Protein AF-A0A1J3CK20-F1 (afdb_monomer_lite)

Radius of gyration: 22.11 Å; chains: 1; bounding box: 67×50×56 Å

Structure (mmCIF, N/CA/C/O backbone):
data_AF-A0A1J3CK20-F1
#
_entry.id   AF-A0A1J3CK20-F1
#
loop_
_atom_site.group_PDB
_atom_site.id
_atom_site.type_symbol
_atom_site.label_atom_id
_atom_site.label_alt_id
_atom_site.label_comp_id
_atom_site.label_asym_id
_atom_site.label_entity_id
_atom_site.label_seq_id
_atom_site.pdbx_PDB_ins_code
_atom_site.Cartn_x
_atom_site.Cartn_y
_atom_site.Cartn_z
_atom_site.occupancy
_atom_site.B_iso_or_equiv
_atom_site.auth_seq_id
_atom_site.auth_comp_id
_atom_site.auth_asym_id
_atom_site.auth_atom_id
_atom_site.pdbx_PDB_model_num
ATOM 1 N N . ASP A 1 1 ? -23.219 -23.572 -8.214 1.00 42.59 1 ASP A N 1
ATOM 2 C CA . ASP A 1 1 ? -22.143 -24.562 -8.027 1.00 42.59 1 ASP A CA 1
ATOM 3 C C . ASP A 1 1 ? -20.873 -24.127 -8.734 1.00 42.59 1 ASP A C 1
ATOM 5 O O . ASP A 1 1 ? -20.834 -24.058 -9.957 1.00 42.59 1 ASP A O 1
ATOM 9 N N . GLU A 1 2 ? -19.860 -23.739 -7.960 1.00 46.50 2 GLU A N 1
ATOM 10 C CA . GLU A 1 2 ? -18.514 -23.449 -8.466 1.00 46.50 2 GLU A CA 1
ATOM 11 C C . GLU A 1 2 ? -17.783 -24.781 -8.699 1.00 46.50 2 GLU A C 1
ATOM 13 O O . GLU A 1 2 ? -17.772 -25.650 -7.827 1.00 46.50 2 GLU A O 1
ATOM 18 N N . THR A 1 3 ? -17.186 -24.981 -9.877 1.00 73.44 3 THR A N 1
ATOM 19 C CA . THR A 1 3 ? -16.466 -26.235 -10.161 1.00 73.44 3 THR A CA 1
ATOM 20 C C . THR A 1 3 ? -15.102 -26.255 -9.469 1.00 73.44 3 THR A C 1
ATOM 22 O O . THR A 1 3 ? -14.402 -25.243 -9.417 1.00 73.44 3 THR A O 1
ATOM 25 N N . ALA A 1 4 ? -14.652 -27.428 -9.011 1.00 57.53 4 ALA A N 1
ATOM 26 C CA . ALA A 1 4 ? -13.340 -27.599 -8.372 1.00 57.53 4 ALA A CA 1
ATOM 27 C C . ALA A 1 4 ? -12.174 -27.047 -9.221 1.00 57.53 4 ALA A C 1
ATOM 29 O O . ALA A 1 4 ? -11.185 -26.553 -8.685 1.00 57.53 4 ALA A O 1
ATOM 30 N N . LYS A 1 5 ? -12.312 -27.060 -10.554 1.00 51.97 5 LYS A N 1
ATOM 31 C CA . LYS A 1 5 ? -11.354 -26.476 -11.503 1.00 51.97 5 LYS A CA 1
ATOM 32 C C . LYS A 1 5 ? -11.326 -24.942 -11.451 1.00 51.97 5 LYS A C 1
ATOM 34 O O . LYS A 1 5 ? -10.244 -24.361 -11.505 1.00 51.97 5 LYS A O 1
ATOM 39 N N . GLN A 1 6 ? -12.483 -24.289 -11.315 1.00 56.25 6 GLN A N 1
ATOM 40 C CA . GLN A 1 6 ? -12.579 -22.836 -11.122 1.00 56.25 6 GLN A CA 1
ATOM 41 C C . GLN A 1 6 ? -11.986 -22.433 -9.764 1.00 56.25 6 GLN A C 1
ATOM 43 O O . GLN A 1 6 ? -11.105 -21.571 -9.728 1.00 56.25 6 GLN A O 1
ATOM 48 N N . MET A 1 7 ? -12.328 -23.163 -8.698 1.00 48.66 7 MET A N 1
ATOM 49 C CA . MET A 1 7 ? -11.770 -22.966 -7.356 1.00 48.66 7 MET A CA 1
ATOM 50 C C . MET A 1 7 ? -10.237 -23.127 -7.340 1.00 48.66 7 MET A C 1
ATOM 52 O O . MET A 1 7 ? -9.520 -22.248 -6.860 1.00 48.66 7 MET A O 1
ATOM 56 N N . LEU A 1 8 ? -9.703 -24.202 -7.934 1.00 45.38 8 LEU A N 1
ATOM 57 C CA . LEU A 1 8 ? -8.257 -24.439 -8.048 1.00 45.38 8 LEU A CA 1
ATOM 58 C C . LEU A 1 8 ? -7.553 -23.372 -8.888 1.00 45.38 8 LEU A C 1
ATOM 60 O O . LEU A 1 8 ? -6.469 -22.924 -8.520 1.00 45.38 8 LEU A O 1
ATOM 64 N N . SER A 1 9 ? -8.165 -22.921 -9.987 1.00 51.31 9 SER A N 1
ATOM 65 C CA . SER A 1 9 ? -7.585 -21.868 -10.828 1.00 51.31 9 SER A CA 1
ATOM 66 C C . SER A 1 9 ? -7.464 -20.528 -10.095 1.00 51.31 9 SER A C 1
ATOM 68 O O . SER A 1 9 ? -6.497 -19.798 -10.317 1.00 51.31 9 SER A O 1
ATOM 70 N N . ARG A 1 10 ? -8.386 -20.236 -9.168 1.00 55.91 10 ARG A N 1
ATOM 71 C CA . ARG A 1 10 ? -8.334 -19.064 -8.286 1.00 55.91 10 ARG A CA 1
ATOM 72 C C . ARG A 1 10 ? -7.258 -19.226 -7.211 1.00 55.91 10 ARG A C 1
ATOM 74 O O . ARG A 1 10 ? -6.392 -18.369 -7.071 1.00 55.91 10 ARG A O 1
ATOM 81 N N . VAL A 1 11 ? -7.249 -20.369 -6.522 1.00 42.78 11 VAL A N 1
ATOM 82 C CA . VAL A 1 11 ? -6.305 -20.681 -5.430 1.00 42.78 11 VAL A CA 1
ATOM 83 C C . VAL A 1 11 ? -4.849 -20.738 -5.910 1.00 42.78 11 VAL A C 1
ATOM 85 O O . VAL A 1 11 ? -3.944 -20.315 -5.192 1.00 42.78 11 VAL A O 1
ATOM 88 N N . LEU A 1 12 ? -4.599 -21.240 -7.122 1.00 48.88 12 LEU A N 1
ATOM 89 C CA . LEU A 1 12 ? -3.249 -21.356 -7.682 1.00 48.88 12 LEU A CA 1
ATOM 90 C C . LEU A 1 12 ? -2.713 -20.037 -8.263 1.00 48.88 12 LEU A C 1
ATOM 92 O O . LEU A 1 12 ? -1.498 -19.847 -8.277 1.00 48.88 12 LEU A O 1
ATOM 96 N N . ARG A 1 13 ? -3.582 -19.109 -8.698 1.00 51.78 13 ARG A N 1
ATOM 97 C CA . ARG A 1 13 ? -3.171 -17.765 -9.160 1.00 51.78 13 ARG A CA 1
ATOM 98 C C . ARG A 1 13 ? -2.742 -16.836 -8.018 1.00 51.78 13 ARG A C 1
ATOM 100 O O . ARG A 1 13 ? -1.978 -15.905 -8.260 1.00 51.78 13 ARG A O 1
ATOM 107 N N . ASP A 1 14 ? -3.199 -17.095 -6.794 1.00 50.94 14 ASP A N 1
ATOM 108 C CA . ASP A 1 14 ? -3.093 -16.182 -5.644 1.00 50.94 14 ASP A CA 1
ATOM 109 C C . ASP A 1 14 ? -2.031 -16.558 -4.601 1.00 50.94 14 ASP A C 1
ATOM 111 O O . ASP A 1 14 ? -2.127 -16.197 -3.425 1.00 50.94 14 ASP A O 1
ATOM 115 N N . ARG A 1 15 ? -0.960 -17.246 -5.013 1.00 50.97 15 ARG A N 1
ATOM 116 C CA . ARG A 1 15 ? 0.250 -17.304 -4.180 1.00 50.97 15 ARG A CA 1
ATOM 117 C C . ARG A 1 15 ? 0.958 -15.957 -4.255 1.00 50.97 15 ARG A C 1
ATOM 119 O O . ARG A 1 15 ? 1.786 -15.714 -5.131 1.00 50.97 15 ARG A O 1
ATOM 126 N N . ALA A 1 16 ? 0.592 -15.066 -3.345 1.00 50.62 16 ALA A N 1
ATOM 127 C CA . ALA A 1 16 ? 1.279 -13.808 -3.149 1.00 50.62 16 ALA A CA 1
ATOM 128 C C . ALA A 1 16 ? 2.612 -14.102 -2.446 1.00 50.62 16 ALA A C 1
ATOM 130 O O . ALA A 1 16 ? 2.710 -14.103 -1.222 1.00 50.62 16 ALA A O 1
ATOM 131 N N . PHE A 1 17 ? 3.655 -14.393 -3.227 1.00 51.06 17 PHE A N 1
ATOM 132 C CA . PHE A 1 17 ? 5.033 -14.446 -2.736 1.00 51.06 17 PHE A CA 1
ATOM 133 C C . PHE A 1 17 ? 5.508 -13.017 -2.427 1.00 51.06 17 PHE A C 1
ATOM 135 O O . PHE A 1 17 ? 6.347 -12.453 -3.118 1.00 51.06 17 PHE A O 1
ATOM 142 N N . LEU A 1 18 ? 4.913 -12.391 -1.415 1.00 53.59 18 LEU A N 1
ATOM 143 C CA . LEU A 1 18 ? 5.232 -11.028 -0.970 1.00 53.59 18 LEU A CA 1
ATOM 144 C C . LEU A 1 18 ? 6.362 -10.988 0.046 1.00 53.59 18 LEU A C 1
ATOM 146 O O . LEU A 1 18 ? 6.659 -9.951 0.634 1.00 53.59 18 LEU A O 1
ATOM 150 N N . LEU A 1 19 ? 6.964 -12.138 0.299 1.00 53.66 19 LEU A N 1
ATOM 151 C CA . LEU A 1 19 ? 7.747 -12.314 1.487 1.00 53.66 19 LEU A CA 1
ATOM 152 C C . LEU A 1 19 ? 9.219 -12.341 1.142 1.00 53.66 19 LEU A C 1
ATOM 154 O O . LEU A 1 19 ? 9.745 -13.273 0.538 1.00 53.66 19 LEU A O 1
ATOM 158 N N . LEU A 1 20 ? 9.868 -11.276 1.582 1.00 56.22 20 LEU A N 1
ATOM 159 C CA . LEU A 1 20 ? 11.308 -11.180 1.707 1.00 56.22 20 LEU A CA 1
ATOM 160 C C . LEU A 1 20 ? 11.803 -12.322 2.603 1.00 56.22 20 LEU A C 1
ATOM 162 O O . LEU A 1 20 ? 11.090 -12.736 3.521 1.00 56.22 20 LEU A O 1
ATOM 166 N N . PRO A 1 21 ? 13.020 -12.838 2.403 1.00 50.34 21 PRO A N 1
ATOM 167 C CA . PRO A 1 21 ? 13.645 -13.701 3.393 1.00 50.34 21 PRO A CA 1
ATOM 168 C C . PRO A 1 21 ? 13.661 -13.073 4.797 1.00 50.34 21 PRO A C 1
ATOM 170 O O . PRO A 1 21 ? 13.966 -11.887 4.903 1.00 50.34 21 PRO A O 1
ATOM 173 N N . PRO A 1 22 ? 13.317 -13.834 5.862 1.00 51.00 22 PRO A N 1
ATOM 174 C CA . PRO A 1 22 ? 13.032 -15.281 5.906 1.00 51.00 22 PRO A CA 1
ATOM 175 C C . PRO A 1 22 ? 11.565 -15.664 5.638 1.00 51.00 22 PRO A C 1
ATOM 177 O O . PRO A 1 22 ? 11.246 -16.849 5.536 1.00 51.00 22 PRO A O 1
ATOM 180 N N . LEU A 1 23 ? 10.668 -14.687 5.506 1.00 53.88 23 LEU A N 1
ATOM 181 C CA . LEU A 1 23 ? 9.235 -14.924 5.380 1.00 53.88 23 LEU A CA 1
ATOM 182 C C . LEU A 1 23 ? 8.864 -15.665 4.082 1.00 53.88 23 LEU A C 1
ATOM 184 O O . LEU A 1 23 ? 7.783 -16.234 4.032 1.00 53.88 23 LEU A O 1
ATOM 188 N N . HIS A 1 24 ? 9.741 -15.735 3.064 1.00 60.94 24 HIS A N 1
ATOM 189 C CA . HIS A 1 24 ? 9.529 -16.490 1.807 1.00 60.94 24 HIS A CA 1
ATOM 190 C C . HIS A 1 24 ? 9.123 -17.962 2.008 1.00 60.94 24 HIS A C 1
ATOM 192 O O . HIS A 1 24 ? 8.673 -18.613 1.066 1.00 60.94 24 HIS A O 1
ATOM 198 N N . ARG A 1 25 ? 9.304 -18.496 3.222 1.00 55.75 25 ARG A N 1
ATOM 199 C CA . ARG A 1 25 ? 8.933 -19.860 3.614 1.00 55.75 25 ARG A CA 1
ATOM 200 C C . ARG A 1 25 ? 7.486 -20.001 4.086 1.00 55.75 25 ARG A C 1
ATOM 202 O O . ARG A 1 25 ? 7.016 -21.126 4.222 1.00 55.75 25 ARG A O 1
ATOM 209 N N . VAL A 1 26 ? 6.778 -18.899 4.329 1.00 57.22 26 VAL A N 1
ATOM 210 C CA . VAL A 1 26 ? 5.375 -18.922 4.754 1.00 57.22 26 VAL A CA 1
ATOM 211 C C . VAL A 1 26 ? 4.487 -18.817 3.510 1.00 57.22 26 VAL A C 1
ATOM 213 O O . VAL A 1 26 ? 4.548 -17.813 2.800 1.00 57.22 26 VAL A O 1
ATOM 216 N N . PRO A 1 27 ? 3.657 -19.828 3.199 1.00 54.44 27 PRO A N 1
ATOM 217 C CA . PRO A 1 27 ? 2.764 -19.775 2.051 1.00 54.44 27 PRO A CA 1
ATOM 218 C C . PRO A 1 27 ? 1.576 -18.853 2.356 1.00 54.44 27 PRO A C 1
ATOM 220 O O . PRO A 1 27 ? 0.493 -19.329 2.693 1.00 54.44 27 PRO A O 1
ATOM 223 N N . LEU A 1 28 ? 1.772 -17.538 2.236 1.00 60.56 28 LEU A N 1
ATOM 224 C CA . LEU A 1 28 ? 0.677 -16.582 2.358 1.00 60.56 28 LEU A CA 1
ATOM 225 C C . LEU A 1 28 ? -0.247 -16.677 1.147 1.00 60.56 28 LEU A C 1
ATOM 227 O O . LEU A 1 28 ? 0.174 -16.672 -0.014 1.00 60.56 28 LEU A O 1
ATOM 231 N N . ARG A 1 29 ? -1.534 -16.773 1.450 1.00 61.12 29 ARG A N 1
ATOM 232 C CA . ARG A 1 29 ? -2.638 -16.799 0.506 1.00 61.12 29 ARG A CA 1
ATOM 233 C C . ARG A 1 29 ? -3.502 -15.567 0.719 1.00 61.12 29 ARG A C 1
ATOM 235 O O . ARG A 1 29 ? -3.552 -14.993 1.806 1.00 61.12 29 ARG A O 1
ATOM 242 N N . ALA A 1 30 ? -4.227 -15.224 -0.333 1.00 64.75 30 ALA A N 1
ATOM 243 C CA . ALA A 1 30 ? -5.483 -14.497 -0.261 1.00 64.75 30 ALA A CA 1
ATOM 244 C C . ALA A 1 30 ? -6.255 -14.755 1.051 1.00 64.75 30 ALA A C 1
ATOM 246 O O . ALA A 1 30 ? -6.568 -15.908 1.356 1.00 64.75 30 ALA A O 1
ATOM 247 N N . GLY A 1 31 ? -6.549 -13.699 1.815 1.00 67.19 31 GLY A N 1
ATOM 248 C CA . GLY A 1 31 ? -7.313 -13.783 3.064 1.00 67.19 31 GLY A CA 1
ATOM 249 C C . GLY A 1 31 ? -6.478 -14.087 4.313 1.00 67.19 31 GLY A C 1
ATOM 250 O O . GLY A 1 31 ? -7.033 -14.190 5.406 1.00 67.19 31 GLY A O 1
ATOM 251 N N . ASN A 1 32 ? -5.154 -14.230 4.197 1.00 72.94 32 ASN A N 1
ATOM 252 C CA . ASN A 1 32 ? -4.282 -14.303 5.367 1.00 72.94 32 ASN A CA 1
ATOM 253 C C . ASN A 1 32 ? -4.009 -12.913 5.952 1.00 72.94 32 ASN A C 1
ATOM 255 O O . ASN A 1 32 ? -3.755 -11.944 5.235 1.00 72.94 32 ASN A O 1
ATOM 259 N N . VAL A 1 33 ? -4.002 -12.852 7.282 1.00 76.88 33 VAL A N 1
ATOM 260 C CA . VAL A 1 33 ? -3.551 -11.692 8.049 1.00 76.88 33 VAL A CA 1
ATOM 261 C C . VAL A 1 33 ? -2.171 -11.997 8.608 1.00 76.88 33 VAL A C 1
ATOM 263 O O . VAL A 1 33 ? -1.959 -13.048 9.207 1.00 76.88 33 VAL A O 1
ATOM 266 N N . VAL A 1 34 ? -1.241 -11.077 8.397 1.00 77.25 34 VAL A N 1
ATOM 267 C CA . VAL A 1 34 ? 0.124 -11.124 8.906 1.00 77.25 34 VAL A CA 1
ATOM 268 C C . VAL A 1 34 ? 0.351 -9.909 9.778 1.00 77.25 34 VAL A C 1
ATOM 270 O O . VAL A 1 34 ? 0.369 -8.773 9.310 1.00 77.25 34 VAL A O 1
ATOM 273 N N . GLU A 1 35 ? 0.569 -10.158 11.057 1.00 81.12 35 GLU A N 1
ATOM 274 C CA . GLU A 1 35 ? 0.976 -9.123 11.989 1.00 81.12 35 GLU A CA 1
ATOM 275 C C . GLU A 1 35 ? 2.502 -9.119 12.117 1.00 81.12 35 GLU A C 1
ATOM 277 O O . GLU A 1 35 ? 3.125 -10.147 12.379 1.00 81.12 35 GLU A O 1
ATOM 282 N N . ILE A 1 36 ? 3.105 -7.954 11.895 1.00 77.06 36 ILE A N 1
ATOM 283 C CA . ILE A 1 36 ? 4.521 -7.684 12.116 1.00 77.06 36 ILE A CA 1
ATOM 284 C C . ILE A 1 36 ? 4.617 -6.879 13.413 1.00 77.06 36 ILE A C 1
ATOM 286 O O . ILE A 1 36 ? 4.304 -5.685 13.456 1.00 77.06 36 ILE A O 1
ATOM 290 N N . THR A 1 37 ? 5.061 -7.538 14.478 1.00 77.12 37 THR A N 1
ATOM 291 C CA . THR A 1 37 ? 5.234 -6.941 15.806 1.00 77.12 37 THR A CA 1
ATOM 292 C C . THR A 1 37 ? 6.713 -6.790 16.152 1.00 77.12 37 THR A C 1
ATOM 294 O O . THR A 1 37 ? 7.566 -7.552 15.697 1.00 77.12 37 THR A O 1
ATOM 297 N N . GLY A 1 38 ? 7.037 -5.765 16.940 1.00 73.94 38 GLY A N 1
ATOM 298 C CA . GLY A 1 38 ? 8.392 -5.537 17.440 1.00 73.94 38 GLY A CA 1
ATOM 299 C C . GLY A 1 38 ? 8.569 -4.142 18.032 1.00 73.94 38 GLY A C 1
ATOM 300 O O . GLY A 1 38 ? 7.883 -3.201 17.627 1.00 73.94 38 GLY A O 1
ATOM 301 N N . ALA A 1 39 ? 9.530 -3.977 18.943 1.00 73.00 39 ALA A N 1
ATOM 302 C CA . ALA A 1 39 ? 9.847 -2.683 19.554 1.00 73.00 39 ALA A CA 1
ATOM 303 C C . ALA A 1 39 ? 10.248 -1.642 18.494 1.00 73.00 39 ALA A C 1
ATOM 305 O O . ALA A 1 39 ? 10.840 -1.990 17.471 1.00 73.00 39 ALA A O 1
ATOM 306 N N . SER A 1 40 ? 9.947 -0.360 18.680 1.00 69.06 40 SER A N 1
ATOM 307 C CA . SER A 1 40 ? 10.584 0.677 17.850 1.00 69.06 40 SER A CA 1
ATOM 308 C C . SER A 1 40 ? 12.084 0.737 18.187 1.00 69.06 40 SER A C 1
ATOM 310 O O . SER A 1 40 ? 12.380 0.793 19.381 1.00 69.06 40 SER A O 1
ATOM 312 N N . PRO A 1 41 ? 13.043 0.704 17.226 1.00 67.81 41 PRO A N 1
ATOM 313 C CA . PRO A 1 41 ? 12.951 0.797 15.758 1.00 67.81 41 PRO A CA 1
ATOM 314 C C . PRO A 1 41 ? 13.253 -0.530 15.001 1.00 67.81 41 PRO A C 1
ATOM 316 O O . PRO A 1 41 ? 14.223 -0.641 14.255 1.00 67.81 41 PRO A O 1
ATOM 319 N N . SER A 1 42 ? 12.398 -1.549 15.126 1.00 67.06 42 SER A N 1
ATOM 320 C CA . SER A 1 42 ? 12.555 -2.906 14.537 1.00 67.06 42 SER A CA 1
ATOM 321 C C . SER A 1 42 ? 12.397 -3.033 13.006 1.00 67.06 42 SER A C 1
ATOM 323 O O . SER A 1 42 ? 12.080 -4.107 12.502 1.00 67.06 42 SER A O 1
ATOM 325 N N . ALA A 1 43 ? 12.600 -1.959 12.236 1.00 78.62 43 ALA A N 1
ATOM 326 C CA . ALA A 1 43 ? 12.535 -1.964 10.766 1.00 78.62 43 ALA A CA 1
ATOM 327 C C . ALA A 1 43 ? 11.199 -2.452 10.147 1.00 78.62 43 ALA A C 1
ATOM 329 O O . ALA A 1 43 ? 11.150 -2.794 8.966 1.00 78.62 43 ALA A O 1
ATOM 330 N N . LYS A 1 44 ? 10.091 -2.434 10.897 1.00 80.38 44 LYS A N 1
ATOM 331 C CA . LYS A 1 44 ? 8.774 -2.901 10.423 1.00 80.38 44 LYS A CA 1
ATOM 332 C C . LYS A 1 44 ? 8.306 -2.177 9.154 1.00 80.38 44 LYS A C 1
ATOM 334 O O . LYS A 1 44 ? 8.014 -2.818 8.147 1.00 80.38 44 LYS A O 1
ATOM 339 N N . THR A 1 45 ? 8.371 -0.847 9.149 1.00 81.12 45 THR A N 1
ATOM 340 C CA . THR A 1 45 ? 8.048 -0.026 7.972 1.00 81.12 45 THR A CA 1
ATOM 341 C C . THR A 1 45 ? 8.970 -0.339 6.786 1.00 81.12 45 THR A C 1
ATOM 343 O O . THR A 1 45 ? 8.523 -0.341 5.645 1.00 81.12 45 THR A O 1
ATOM 346 N N . GLN A 1 46 ? 10.238 -0.706 7.019 1.00 84.56 46 GLN A N 1
ATOM 347 C CA . GLN A 1 46 ? 11.149 -1.133 5.947 1.00 84.56 46 GLN A CA 1
ATOM 348 C C . GLN A 1 46 ? 10.701 -2.455 5.307 1.00 84.56 46 GLN A C 1
ATOM 350 O O . GLN A 1 46 ? 10.793 -2.608 4.088 1.00 84.56 46 GLN A O 1
ATOM 355 N N . ILE A 1 47 ? 10.204 -3.400 6.111 1.00 82.94 47 ILE A N 1
ATOM 356 C CA . ILE A 1 47 ? 9.630 -4.657 5.615 1.00 82.94 47 ILE A CA 1
ATOM 357 C C . ILE A 1 47 ? 8.382 -4.362 4.775 1.00 82.94 47 ILE A C 1
ATOM 359 O O . ILE A 1 47 ? 8.266 -4.894 3.670 1.00 82.94 47 ILE A O 1
ATOM 363 N N . LEU A 1 48 ? 7.499 -3.469 5.243 1.00 85.94 48 LEU A N 1
ATOM 364 C CA . LEU A 1 48 ? 6.323 -3.040 4.478 1.00 85.94 48 LEU A CA 1
ATOM 365 C C . LEU A 1 48 ? 6.706 -2.391 3.144 1.00 85.94 48 LEU A C 1
ATOM 367 O O . LEU A 1 48 ? 6.153 -2.764 2.114 1.00 85.94 48 LEU A O 1
ATOM 371 N N . ILE A 1 49 ? 7.687 -1.482 3.132 1.00 90.06 49 ILE A N 1
ATOM 372 C CA . ILE A 1 49 ? 8.173 -0.831 1.905 1.00 90.06 49 ILE A CA 1
ATOM 373 C C . ILE A 1 49 ? 8.676 -1.875 0.902 1.00 90.06 49 ILE A C 1
ATOM 375 O O . ILE A 1 49 ? 8.317 -1.851 -0.273 1.00 90.06 49 ILE A O 1
ATOM 379 N N . GLN A 1 50 ? 9.483 -2.831 1.353 1.00 88.31 50 GLN A N 1
ATOM 380 C CA . GLN A 1 50 ? 10.026 -3.875 0.486 1.00 88.31 50 GLN A CA 1
ATOM 381 C C . GLN A 1 50 ? 8.949 -4.843 -0.036 1.00 88.31 50 GLN A C 1
ATOM 383 O O . GLN A 1 50 ? 8.994 -5.257 -1.203 1.00 88.31 50 GLN A O 1
ATOM 388 N N . ALA A 1 51 ? 7.964 -5.189 0.796 1.00 86.44 51 ALA A N 1
ATOM 389 C CA . ALA A 1 51 ? 6.802 -5.969 0.379 1.00 86.44 51 ALA A CA 1
ATOM 390 C C . ALA A 1 51 ? 5.955 -5.192 -0.644 1.00 86.44 51 ALA A C 1
ATOM 392 O O . ALA A 1 51 ? 5.558 -5.753 -1.667 1.00 86.44 51 ALA A O 1
ATOM 393 N N . ALA A 1 52 ? 5.758 -3.887 -0.428 1.00 90.94 52 ALA A N 1
ATOM 394 C CA . ALA A 1 52 ? 5.019 -3.017 -1.333 1.00 90.94 52 ALA A CA 1
ATOM 395 C C . ALA A 1 52 ? 5.710 -2.932 -2.697 1.00 90.94 52 ALA A C 1
ATOM 397 O O . ALA A 1 52 ? 5.065 -3.165 -3.717 1.00 90.94 52 ALA A O 1
ATOM 398 N N . ILE A 1 53 ? 7.030 -2.713 -2.719 1.00 92.81 53 ILE A N 1
ATOM 399 C CA . ILE A 1 53 ? 7.835 -2.708 -3.949 1.00 92.81 53 ILE A CA 1
ATOM 400 C C . ILE A 1 53 ? 7.708 -4.042 -4.688 1.00 92.81 53 ILE A C 1
ATOM 402 O O . ILE A 1 53 ? 7.468 -4.056 -5.891 1.00 92.81 53 ILE A O 1
ATOM 406 N N . SER A 1 54 ? 7.824 -5.170 -3.981 1.00 89.19 54 SER A N 1
ATOM 407 C CA . SER A 1 54 ? 7.686 -6.501 -4.593 1.00 89.19 54 SER A CA 1
ATOM 408 C C . SER A 1 54 ? 6.290 -6.723 -5.192 1.00 89.19 54 SER A C 1
ATOM 410 O O . SER A 1 54 ? 6.151 -7.410 -6.203 1.00 89.19 54 SER A O 1
ATOM 412 N N . CYS A 1 55 ? 5.255 -6.121 -4.602 1.00 88.31 55 CYS A N 1
ATOM 413 C CA . CYS A 1 55 ? 3.889 -6.194 -5.104 1.00 88.31 55 CYS A CA 1
ATOM 414 C C . CYS A 1 55 ? 3.669 -5.339 -6.362 1.00 88.31 55 CYS A C 1
ATOM 416 O O . CYS A 1 55 ? 3.142 -5.843 -7.355 1.00 88.31 55 CYS A O 1
ATOM 418 N N . ILE A 1 56 ? 4.072 -4.063 -6.332 1.00 94.12 56 ILE A N 1
ATOM 419 C CA . ILE A 1 56 ? 3.792 -3.101 -7.414 1.00 94.12 56 ILE A CA 1
ATOM 420 C C . ILE A 1 56 ? 4.670 -3.316 -8.649 1.00 94.12 56 ILE A C 1
ATOM 422 O O . ILE A 1 56 ? 4.244 -3.020 -9.769 1.00 94.12 56 ILE A O 1
ATOM 426 N N . LEU A 1 57 ? 5.879 -3.846 -8.466 1.00 92.94 57 LEU A N 1
ATOM 427 C CA . LEU A 1 57 ? 6.811 -4.148 -9.548 1.00 92.94 57 LEU A CA 1
ATOM 428 C C . LEU A 1 57 ? 6.277 -5.324 -10.386 1.00 92.94 57 LEU A C 1
ATOM 430 O O . LEU A 1 57 ? 5.759 -6.272 -9.803 1.00 92.94 57 LEU A O 1
ATOM 434 N N . PRO A 1 58 ? 6.349 -5.310 -11.729 1.00 92.94 58 PRO A N 1
ATOM 435 C CA . PRO A 1 58 ? 5.872 -6.428 -12.540 1.00 92.94 58 PRO A CA 1
ATOM 436 C C . PRO A 1 58 ? 6.833 -7.624 -12.484 1.00 92.94 58 PRO A C 1
ATOM 438 O O . PRO A 1 58 ? 7.980 -7.511 -12.053 1.00 92.94 58 PRO A O 1
ATOM 441 N N . LYS A 1 59 ? 6.382 -8.783 -12.978 1.00 90.38 59 LYS A N 1
ATOM 442 C CA . LYS A 1 59 ? 7.265 -9.945 -13.184 1.00 90.38 59 LYS A CA 1
ATOM 443 C C . LYS A 1 59 ? 8.348 -9.638 -14.213 1.00 90.38 59 LYS A C 1
ATOM 445 O O . LYS A 1 59 ? 9.526 -9.881 -13.968 1.00 90.38 59 LYS A O 1
ATOM 450 N N . THR A 1 60 ? 7.937 -9.077 -15.345 1.00 91.25 60 THR A N 1
ATOM 451 C CA . THR A 1 60 ? 8.791 -8.771 -16.494 1.00 91.25 60 THR A CA 1
ATOM 452 C C . THR A 1 60 ? 8.390 -7.441 -17.120 1.00 91.25 60 THR A C 1
ATOM 454 O O . THR A 1 60 ? 7.202 -7.117 -17.152 1.00 91.25 60 THR A O 1
ATOM 457 N N . TRP A 1 61 ? 9.353 -6.700 -17.663 1.00 92.81 61 TRP A N 1
ATOM 458 C CA . TRP A 1 61 ? 9.113 -5.473 -18.425 1.00 92.81 61 TRP A CA 1
ATOM 459 C C . TRP A 1 61 ? 10.198 -5.292 -19.486 1.00 92.81 61 TRP A C 1
ATOM 461 O O . TRP A 1 61 ? 11.378 -5.397 -19.166 1.00 92.81 61 TRP A O 1
ATOM 471 N N . LYS A 1 62 ? 9.800 -5.066 -20.749 1.00 91.44 62 LYS A N 1
ATOM 472 C CA . LYS A 1 62 ? 10.709 -4.920 -21.908 1.00 91.44 62 LYS A CA 1
ATOM 473 C C . LYS A 1 62 ? 11.819 -5.996 -21.956 1.00 91.44 62 LYS A C 1
ATOM 475 O O . LYS A 1 62 ? 12.971 -5.704 -22.240 1.00 91.44 62 LYS A O 1
ATOM 480 N N . GLY A 1 63 ? 11.472 -7.246 -21.634 1.00 87.75 63 GLY A N 1
ATOM 481 C CA . GLY A 1 63 ? 12.402 -8.387 -21.620 1.00 87.75 63 GLY A CA 1
ATOM 482 C C . GLY A 1 63 ? 13.215 -8.577 -20.330 1.00 87.75 63 GLY A C 1
ATOM 483 O O . GLY A 1 63 ? 13.800 -9.640 -20.145 1.00 87.75 63 GLY A O 1
ATOM 484 N N . ILE A 1 64 ? 13.207 -7.617 -19.400 1.00 89.50 64 ILE A N 1
ATOM 485 C CA . ILE A 1 64 ? 13.922 -7.708 -18.118 1.00 89.50 64 ILE A CA 1
ATOM 486 C C . ILE A 1 64 ? 13.016 -8.347 -17.064 1.00 89.50 64 ILE A C 1
ATOM 488 O O . ILE A 1 64 ? 11.859 -7.951 -16.901 1.00 89.50 64 ILE A O 1
ATOM 492 N N . HIS A 1 65 ? 13.535 -9.331 -16.327 1.00 89.06 65 HIS A N 1
ATOM 493 C CA . HIS A 1 65 ? 12.813 -9.998 -15.244 1.00 89.06 65 HIS A CA 1
ATOM 494 C C . HIS A 1 65 ? 13.061 -9.304 -13.898 1.00 89.06 65 HIS A C 1
ATOM 496 O O . HIS A 1 65 ? 14.149 -9.378 -13.331 1.00 89.06 65 HIS A O 1
ATOM 502 N N . TYR A 1 66 ? 12.022 -8.667 -13.362 1.00 88.44 66 TYR A N 1
ATOM 503 C CA . TYR A 1 66 ? 12.049 -7.954 -12.082 1.00 88.44 66 TYR A CA 1
ATOM 504 C C . TYR A 1 66 ? 11.505 -8.795 -10.913 1.00 88.44 66 TYR A C 1
ATOM 506 O O . TYR A 1 66 ? 11.782 -8.495 -9.74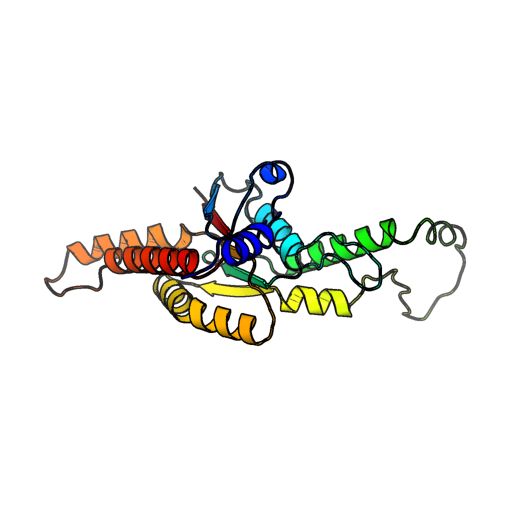9 1.00 88.44 66 TYR A O 1
ATOM 514 N N . GLY A 1 67 ? 10.735 -9.851 -11.207 1.00 84.06 67 GLY A N 1
ATOM 515 C CA . GLY A 1 67 ? 10.249 -10.816 -10.216 1.00 84.06 67 GLY A CA 1
ATOM 516 C C . GLY A 1 67 ? 9.182 -10.299 -9.245 1.00 84.06 67 GLY A C 1
ATOM 517 O O . GLY A 1 67 ? 8.977 -10.919 -8.205 1.00 84.06 67 GLY A O 1
ATOM 518 N N . GLY A 1 68 ? 8.518 -9.1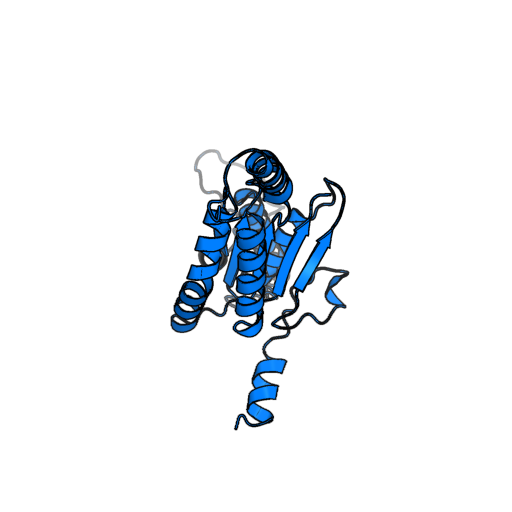77 -9.543 1.00 88.00 68 GLY A N 1
ATOM 519 C CA . GLY A 1 68 ? 7.397 -8.680 -8.741 1.00 88.00 68 GLY A CA 1
ATOM 520 C C . GLY A 1 68 ? 6.034 -9.243 -9.173 1.00 88.00 68 GLY A C 1
ATOM 521 O O . GLY A 1 68 ? 5.962 -10.141 -10.011 1.00 88.00 68 GLY A O 1
ATOM 522 N N . LEU A 1 69 ? 4.934 -8.741 -8.604 1.00 85.75 69 LEU A N 1
ATOM 523 C CA . LEU A 1 69 ? 3.572 -9.228 -8.887 1.00 85.75 69 LEU A CA 1
ATOM 524 C C . LEU A 1 69 ? 2.777 -8.378 -9.889 1.00 85.75 69 LEU A C 1
ATOM 526 O O . LEU A 1 69 ? 1.852 -8.897 -10.511 1.00 85.75 69 LEU A O 1
ATOM 530 N N . GLY A 1 70 ? 3.115 -7.099 -10.050 1.00 90.38 70 GLY A N 1
ATOM 531 C CA . GLY A 1 70 ? 2.374 -6.146 -10.878 1.00 90.38 70 GLY A CA 1
ATOM 532 C C . GLY A 1 70 ? 0.969 -5.830 -10.354 1.00 90.38 70 GLY A C 1
ATOM 533 O O . GLY A 1 70 ? 0.097 -5.484 -11.146 1.00 90.38 70 GLY A O 1
ATOM 534 N N . LYS A 1 71 ? 0.740 -5.968 -9.042 1.00 89.44 71 LYS A N 1
ATOM 535 C CA . LYS A 1 71 ? -0.564 -5.781 -8.385 1.00 89.44 71 LYS A CA 1
ATOM 536 C C . LYS A 1 71 ? -0.608 -4.489 -7.567 1.00 89.44 71 LYS A C 1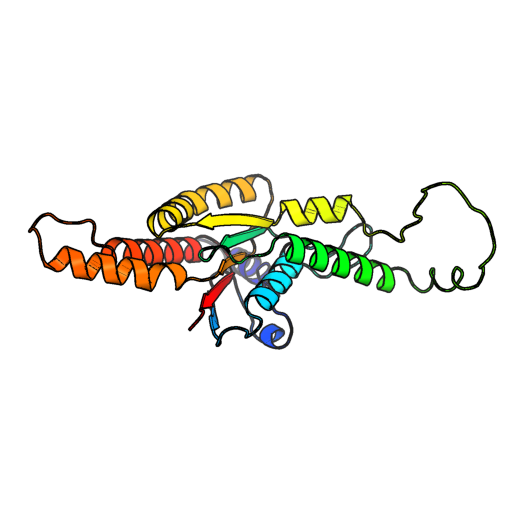
ATOM 538 O O . LYS A 1 71 ? 0.429 -3.981 -7.141 1.00 89.44 71 LYS A O 1
ATOM 543 N N . LEU A 1 72 ? -1.816 -3.984 -7.316 1.00 90.19 72 LEU A N 1
ATOM 544 C CA . LEU A 1 72 ? -2.032 -2.813 -6.463 1.00 90.19 72 LEU A CA 1
ATOM 545 C C . LEU A 1 72 ? -1.712 -3.110 -4.995 1.00 90.19 72 LEU A C 1
ATOM 547 O O . LEU A 1 72 ? -2.053 -4.177 -4.474 1.00 90.19 72 LEU A O 1
ATOM 551 N N . VAL A 1 73 ? -1.139 -2.115 -4.325 1.00 90.88 73 VAL A N 1
ATOM 552 C CA . VAL A 1 73 ? -1.007 -2.042 -2.867 1.00 90.88 73 VAL A CA 1
ATOM 553 C C . VAL A 1 73 ? -1.891 -0.911 -2.372 1.00 90.88 73 VAL A C 1
ATOM 555 O O . VAL A 1 73 ? -1.820 0.196 -2.900 1.00 90.88 73 VAL A O 1
ATOM 558 N N . MET A 1 74 ? -2.696 -1.177 -1.350 1.00 91.44 74 MET A N 1
ATOM 559 C CA . MET A 1 74 ? -3.409 -0.148 -0.597 1.00 91.44 74 MET A CA 1
ATOM 560 C C . MET A 1 74 ? -2.726 0.007 0.759 1.00 91.44 74 MET A C 1
ATOM 562 O O . MET A 1 74 ? -2.675 -0.950 1.523 1.00 91.44 74 MET A O 1
ATOM 566 N N . PHE A 1 75 ? -2.181 1.182 1.046 1.00 92.50 75 PHE A N 1
ATOM 567 C CA . PHE A 1 75 ? -1.453 1.484 2.272 1.00 92.50 75 PHE A CA 1
ATOM 568 C C . PHE A 1 75 ? -2.244 2.489 3.112 1.00 92.50 75 PHE A C 1
ATOM 570 O O . PHE A 1 75 ? -2.495 3.608 2.660 1.00 92.50 75 PHE A O 1
ATOM 577 N N . LEU A 1 76 ? -2.634 2.082 4.319 1.00 92.81 76 LEU A N 1
ATOM 578 C CA . LEU A 1 76 ? -3.289 2.919 5.318 1.00 92.81 76 LEU A CA 1
ATOM 579 C C . LEU A 1 76 ? -2.259 3.336 6.369 1.00 92.81 76 LEU A C 1
ATOM 581 O O . LEU A 1 76 ? -1.804 2.513 7.162 1.00 92.81 76 LEU A O 1
ATOM 585 N N . ASP A 1 77 ? -1.902 4.614 6.354 1.00 92.31 77 ASP A N 1
ATOM 586 C CA . ASP A 1 77 ? -0.994 5.232 7.313 1.00 92.31 77 ASP A CA 1
ATOM 587 C C . ASP A 1 77 ? -1.807 5.869 8.445 1.00 92.31 77 ASP A C 1
ATOM 589 O O . ASP A 1 77 ? -2.517 6.856 8.236 1.00 92.31 77 ASP A O 1
ATOM 593 N N . LEU A 1 78 ? -1.758 5.246 9.619 1.00 90.19 78 LEU A N 1
ATOM 594 C CA . LEU A 1 78 ? -2.525 5.624 10.807 1.00 90.19 78 LEU A CA 1
ATOM 595 C C . LEU A 1 78 ? -1.692 6.417 11.817 1.00 90.19 78 LEU A C 1
ATOM 597 O O . LEU A 1 78 ? -2.258 7.059 12.695 1.00 90.19 78 LEU A O 1
ATOM 601 N N . ASP A 1 79 ? -0.361 6.373 11.714 1.00 85.31 79 ASP A N 1
ATOM 602 C CA . ASP A 1 79 ? 0.539 7.128 12.596 1.00 85.31 79 ASP A CA 1
ATOM 603 C C . ASP A 1 79 ? 1.288 8.267 11.887 1.00 85.31 79 ASP A C 1
ATOM 605 O O . ASP A 1 79 ? 2.036 9.009 12.526 1.00 85.31 79 ASP A O 1
ATOM 609 N N . CYS A 1 80 ? 1.033 8.452 10.589 1.00 86.88 80 CYS A N 1
ATOM 610 C CA . CYS A 1 80 ? 1.594 9.496 9.734 1.00 86.88 80 CYS A CA 1
ATOM 611 C C . CYS A 1 80 ? 3.125 9.467 9.630 1.00 86.88 80 CYS A C 1
ATOM 613 O O . CYS A 1 80 ? 3.742 10.503 9.362 1.00 86.88 80 CYS A O 1
ATOM 615 N N . ARG A 1 81 ? 3.756 8.302 9.830 1.00 85.62 81 ARG A N 1
ATOM 616 C CA . ARG A 1 81 ? 5.220 8.147 9.754 1.00 85.62 81 ARG A CA 1
ATOM 617 C C . ARG A 1 81 ? 5.704 7.521 8.454 1.00 85.62 81 ARG A C 1
ATOM 619 O O . ARG A 1 81 ? 6.916 7.378 8.273 1.00 85.62 81 ARG A O 1
ATOM 626 N N . PHE A 1 82 ? 4.804 7.146 7.545 1.00 90.06 82 PHE A N 1
ATOM 627 C CA . PHE A 1 82 ? 5.219 6.539 6.288 1.00 90.06 82 PHE A CA 1
ATOM 628 C C . PHE A 1 82 ? 5.887 7.558 5.357 1.00 90.06 82 PHE A C 1
ATOM 630 O O . PHE A 1 82 ? 5.285 8.548 4.931 1.00 90.06 82 PHE A O 1
ATOM 637 N N . ASP A 1 83 ? 7.132 7.267 4.987 1.00 91.38 83 ASP A N 1
ATOM 638 C CA . ASP A 1 83 ? 7.911 8.065 4.051 1.00 91.38 83 ASP A CA 1
ATOM 639 C C . ASP A 1 83 ? 7.760 7.533 2.613 1.00 91.38 83 ASP A C 1
ATOM 641 O O . ASP A 1 83 ? 8.383 6.548 2.201 1.00 91.38 83 ASP A O 1
ATOM 645 N N . VAL A 1 84 ? 6.922 8.213 1.826 1.00 93.25 84 VAL A N 1
ATOM 646 C CA . VAL A 1 84 ? 6.699 7.900 0.404 1.00 93.25 84 VAL A CA 1
ATOM 647 C C . VAL A 1 84 ? 7.954 8.166 -0.441 1.00 93.25 84 VAL A C 1
ATOM 649 O O . VAL A 1 8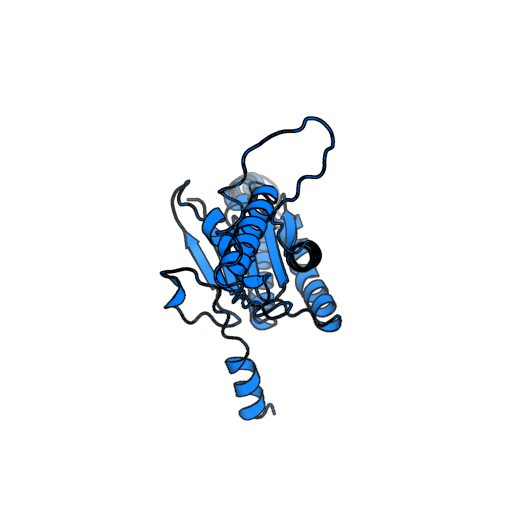4 ? 8.156 7.496 -1.458 1.00 93.25 84 VAL A O 1
ATOM 652 N N . LEU A 1 85 ? 8.823 9.101 -0.038 1.00 93.81 85 LEU A N 1
ATOM 653 C CA . LEU A 1 85 ? 10.084 9.357 -0.741 1.00 93.81 85 LEU A CA 1
ATOM 654 C C . LEU A 1 85 ? 11.023 8.168 -0.571 1.00 93.81 85 LEU A C 1
ATOM 656 O O . LEU A 1 85 ? 11.568 7.684 -1.560 1.00 93.81 85 LEU A O 1
ATOM 660 N N . ARG A 1 86 ? 11.105 7.604 0.636 1.00 93.19 86 ARG A N 1
ATOM 661 C CA . ARG A 1 86 ? 11.863 6.371 0.884 1.00 93.19 86 ARG A CA 1
ATOM 662 C C . ARG A 1 86 ? 11.357 5.197 0.042 1.00 93.19 86 ARG A C 1
ATOM 664 O O . ARG A 1 86 ? 12.164 4.456 -0.519 1.00 93.19 86 ARG A O 1
ATOM 671 N N . LEU A 1 87 ? 10.037 5.030 -0.100 1.00 95.75 87 LEU A N 1
ATOM 672 C CA . LEU A 1 87 ? 9.459 4.045 -1.027 1.00 95.75 87 LEU A CA 1
ATOM 673 C C . LEU A 1 87 ? 9.929 4.293 -2.470 1.00 95.75 87 LEU A C 1
ATOM 675 O O . LEU A 1 87 ? 10.360 3.354 -3.143 1.00 95.75 87 LEU A O 1
ATOM 679 N N . SER A 1 88 ? 9.863 5.544 -2.934 1.00 96.31 88 SER A N 1
ATOM 680 C CA . SER A 1 88 ? 10.297 5.949 -4.277 1.00 96.31 88 SER A CA 1
ATOM 681 C C . SER A 1 88 ? 11.779 5.643 -4.512 1.00 96.31 88 SER A C 1
ATOM 683 O O . SER A 1 88 ? 12.126 4.989 -5.495 1.00 96.31 88 SER A O 1
ATOM 685 N N . GLU A 1 89 ? 12.656 6.046 -3.597 1.00 95.50 89 GLU A N 1
ATOM 686 C CA . GLU A 1 89 ? 14.101 5.812 -3.673 1.00 95.50 89 GLU A CA 1
ATOM 687 C C . GLU A 1 89 ? 14.431 4.320 -3.719 1.00 95.50 89 GLU A C 1
ATOM 689 O O . GLU A 1 89 ? 15.216 3.865 -4.557 1.00 95.50 89 GLU A O 1
ATOM 694 N N . MET A 1 90 ? 13.782 3.529 -2.865 1.00 93.94 90 MET A N 1
ATOM 695 C CA . MET A 1 90 ? 13.981 2.085 -2.828 1.00 93.94 90 MET A CA 1
ATOM 696 C C . MET A 1 90 ? 13.454 1.388 -4.087 1.00 93.94 90 MET A C 1
ATOM 698 O O . MET A 1 90 ? 14.083 0.438 -4.564 1.00 93.94 90 MET A O 1
ATOM 702 N N . LEU A 1 91 ? 12.346 1.866 -4.664 1.00 95.62 91 LEU A N 1
ATOM 703 C CA . LEU A 1 91 ? 11.848 1.387 -5.953 1.00 95.62 91 LEU A CA 1
ATOM 704 C C . LEU A 1 91 ? 12.865 1.674 -7.064 1.00 95.62 91 LEU A C 1
ATOM 706 O O . LEU A 1 91 ? 13.249 0.751 -7.781 1.00 95.62 91 LEU A O 1
ATOM 710 N N . LYS A 1 92 ? 13.364 2.913 -7.166 1.00 94.69 92 LYS A N 1
ATOM 711 C CA . LYS A 1 92 ? 14.391 3.304 -8.151 1.00 94.69 92 LYS A CA 1
ATOM 712 C C . LYS A 1 92 ? 15.638 2.434 -8.038 1.00 94.69 92 LYS A C 1
ATOM 714 O O . LYS A 1 92 ? 16.132 1.917 -9.039 1.00 94.69 92 LYS A O 1
ATOM 719 N N . HIS A 1 93 ? 16.107 2.199 -6.814 1.00 92.19 93 HIS A N 1
ATOM 720 C CA . HIS A 1 93 ? 17.255 1.334 -6.561 1.00 92.19 93 HIS A CA 1
ATOM 721 C C . HIS A 1 93 ? 17.020 -0.106 -7.045 1.00 92.19 93 HIS A C 1
ATOM 723 O O . HIS A 1 93 ? 17.916 -0.724 -7.623 1.00 92.19 93 HIS A O 1
ATOM 729 N N . ARG A 1 94 ? 15.811 -0.649 -6.858 1.00 91.06 94 ARG A N 1
ATOM 730 C CA . ARG A 1 94 ? 15.467 -1.995 -7.338 1.00 91.06 94 ARG A CA 1
ATOM 731 C C . ARG A 1 94 ? 15.357 -2.070 -8.861 1.00 91.06 94 ARG A C 1
ATOM 733 O O . ARG A 1 94 ? 15.774 -3.072 -9.440 1.00 91.06 94 ARG A O 1
ATOM 740 N N . LEU A 1 95 ? 14.868 -1.013 -9.508 1.00 92.94 95 LEU A N 1
ATOM 741 C CA . LEU A 1 95 ? 14.826 -0.925 -10.969 1.00 92.94 95 LEU A CA 1
ATOM 742 C C . LEU A 1 95 ? 16.236 -0.911 -11.581 1.00 92.94 95 LEU A C 1
ATOM 744 O O . LEU A 1 95 ? 16.510 -1.655 -12.523 1.00 92.94 95 LEU A O 1
ATOM 748 N N . LEU A 1 96 ? 17.148 -0.126 -11.000 1.00 90.56 96 LEU A N 1
ATOM 749 C CA . LEU A 1 96 ? 18.544 -0.041 -11.441 1.00 90.56 96 LEU A CA 1
ATOM 750 C C . LEU A 1 96 ? 19.292 -1.374 -11.292 1.00 90.56 96 LEU A C 1
ATOM 752 O O . LEU A 1 96 ? 20.046 -1.763 -12.182 1.00 90.56 96 LEU A O 1
ATOM 756 N N . GLN A 1 97 ? 19.082 -2.096 -10.187 1.00 86.00 97 GLN A N 1
ATOM 757 C CA . GLN A 1 97 ? 19.733 -3.391 -9.952 1.00 86.00 97 GLN A CA 1
ATOM 758 C C . GLN A 1 97 ? 19.328 -4.465 -10.970 1.00 86.00 97 GLN A C 1
ATOM 760 O O . GLN A 1 97 ? 20.179 -5.222 -11.439 1.00 86.00 97 GLN A O 1
ATOM 765 N N . ALA A 1 98 ? 18.046 -4.525 -11.335 1.00 81.56 98 ALA A N 1
ATOM 766 C CA . ALA A 1 98 ? 17.558 -5.500 -12.307 1.00 81.56 98 ALA A CA 1
ATOM 767 C C . ALA A 1 98 ? 18.099 -5.224 -13.720 1.00 81.56 98 ALA A C 1
ATOM 769 O O . ALA A 1 98 ? 18.512 -6.162 -14.403 1.00 81.56 98 ALA A O 1
ATOM 770 N N . ASN A 1 99 ? 18.210 -3.949 -14.121 1.00 75.25 99 ASN A N 1
ATOM 771 C CA . ASN A 1 99 ? 18.840 -3.572 -15.394 1.00 75.25 99 ASN A CA 1
ATOM 772 C C . ASN A 1 99 ? 20.308 -4.016 -15.479 1.00 75.25 99 ASN A C 1
ATOM 774 O O . ASN A 1 99 ? 20.761 -4.429 -16.543 1.00 75.25 99 ASN A O 1
ATOM 778 N N . ARG A 1 100 ? 21.050 -3.972 -14.363 1.00 71.88 100 ARG A N 1
ATOM 779 C CA . ARG A 1 100 ? 22.447 -4.440 -14.310 1.00 71.88 100 ARG A CA 1
ATOM 780 C C . ARG A 1 100 ? 22.586 -5.954 -14.476 1.00 71.88 100 ARG A C 1
ATOM 782 O O . ARG A 1 100 ? 23.607 -6.400 -14.978 1.00 71.88 100 ARG A O 1
ATOM 789 N N . SER A 1 101 ? 21.592 -6.729 -14.040 1.00 66.25 101 SER A N 1
ATOM 790 C CA . SER A 1 101 ? 21.627 -8.197 -14.128 1.00 66.25 101 SER A CA 1
ATOM 791 C C . SER A 1 101 ? 21.078 -8.735 -15.453 1.00 66.25 101 SER A C 1
ATOM 793 O O . SER A 1 101 ? 21.527 -9.780 -15.908 1.00 66.25 101 SER A O 1
ATOM 795 N N . GLY A 1 102 ? 20.114 -8.042 -16.074 1.00 57.50 102 GLY A N 1
ATOM 796 C CA . GLY A 1 102 ? 19.538 -8.433 -17.369 1.00 57.50 102 GLY A CA 1
ATOM 797 C C . GLY A 1 102 ? 20.430 -8.098 -18.568 1.00 57.50 102 GLY A C 1
ATOM 798 O O . GLY A 1 102 ? 20.460 -8.850 -19.538 1.00 57.50 102 GLY A O 1
ATOM 799 N N . ASN A 1 103 ? 21.204 -7.014 -18.478 1.00 55.09 103 ASN A N 1
ATOM 800 C CA . ASN A 1 103 ? 22.169 -6.630 -19.503 1.00 55.09 103 ASN A CA 1
ATOM 801 C C . ASN A 1 103 ? 23.554 -7.125 -19.085 1.00 55.09 103 ASN A C 1
ATOM 803 O O . ASN A 1 103 ? 24.297 -6.409 -18.412 1.00 55.09 103 ASN A O 1
ATOM 807 N N . GLY A 1 104 ? 23.897 -8.360 -19.460 1.00 48.19 104 GLY A N 1
ATOM 808 C CA . GLY A 1 104 ? 25.248 -8.882 -19.277 1.00 48.19 104 GLY A CA 1
ATOM 809 C C . GLY A 1 104 ? 26.299 -7.888 -19.791 1.00 48.19 104 GLY A C 1
ATOM 810 O O . GLY A 1 104 ? 26.299 -7.524 -20.960 1.00 48.19 104 GLY A O 1
ATOM 811 N N . ALA A 1 105 ? 27.179 -7.444 -18.893 1.00 47.16 105 ALA A N 1
ATOM 812 C CA . ALA A 1 105 ? 28.497 -6.885 -19.197 1.00 47.16 105 ALA A CA 1
ATOM 813 C C . ALA A 1 105 ? 28.608 -5.657 -20.138 1.00 47.16 105 ALA A C 1
ATOM 815 O O . ALA A 1 105 ? 29.666 -5.472 -20.732 1.00 47.16 105 ALA A O 1
ATOM 816 N N . TRP A 1 106 ? 27.613 -4.765 -20.254 1.00 42.59 106 TRP A N 1
ATOM 817 C CA . TRP A 1 106 ? 27.766 -3.574 -21.125 1.00 42.59 106 TRP A CA 1
ATOM 818 C C . TRP A 1 106 ? 28.311 -2.300 -20.445 1.00 42.59 106 TRP A C 1
ATOM 820 O O . TRP A 1 106 ? 28.604 -1.325 -21.123 1.00 42.59 106 TRP A O 1
ATOM 830 N N . TRP A 1 107 ? 28.523 -2.297 -19.123 1.00 44.34 107 TRP A N 1
ATOM 831 C CA . TRP A 1 107 ? 29.031 -1.113 -18.396 1.00 44.34 107 TRP A CA 1
ATOM 832 C C . TRP A 1 107 ? 30.537 -1.131 -18.090 1.00 44.34 107 TRP A C 1
ATOM 834 O O . TRP A 1 107 ? 31.058 -0.169 -17.533 1.00 44.34 107 TRP A O 1
ATOM 844 N N . GLN A 1 108 ? 31.268 -2.195 -18.440 1.00 41.09 108 GLN A N 1
ATOM 845 C CA . GLN A 1 108 ? 32.709 -2.287 -18.148 1.00 41.09 108 GLN A CA 1
ATOM 846 C C . GLN A 1 108 ? 33.611 -1.497 -19.114 1.00 41.09 108 GLN A C 1
ATOM 848 O O . GLN A 1 108 ? 34.821 -1.478 -18.915 1.00 41.09 108 GLN A O 1
ATOM 853 N N . LEU A 1 109 ? 33.051 -0.802 -20.111 1.00 45.97 109 LEU A N 1
ATOM 854 C CA . LEU A 1 109 ? 33.819 -0.026 -21.096 1.00 45.97 109 LEU A CA 1
ATOM 855 C C . LEU A 1 109 ? 33.851 1.495 -20.862 1.00 45.97 109 LEU A C 1
ATOM 857 O O . LEU A 1 109 ? 34.639 2.169 -21.516 1.00 45.97 109 LEU A O 1
ATOM 861 N N . GLU A 1 110 ? 33.089 2.051 -19.912 1.00 48.53 110 GLU A N 1
ATOM 862 C CA . GLU A 1 110 ? 33.080 3.512 -19.678 1.00 48.53 110 GLU A CA 1
ATOM 863 C C . GLU A 1 110 ? 33.921 3.987 -18.481 1.00 48.53 110 GLU A C 1
ATOM 865 O O . GLU A 1 110 ? 34.089 5.187 -18.279 1.00 48.53 110 GLU A O 1
ATOM 870 N N . ALA A 1 111 ? 34.531 3.079 -17.712 1.00 46.88 111 ALA A N 1
ATOM 871 C CA . ALA A 1 111 ? 35.413 3.465 -16.604 1.00 46.88 111 ALA A CA 1
ATOM 872 C C . ALA A 1 111 ? 36.830 3.887 -17.055 1.00 46.88 111 ALA A C 1
ATOM 874 O O . ALA A 1 111 ? 37.615 4.355 -16.230 1.00 46.88 111 ALA A O 1
ATOM 875 N N . SER A 1 112 ? 37.171 3.738 -18.341 1.00 44.12 112 SER A N 1
ATOM 876 C CA . SER A 1 112 ? 38.534 3.954 -18.853 1.00 44.12 112 SER A CA 1
ATOM 877 C C . SER A 1 112 ? 38.757 5.270 -19.609 1.00 44.12 112 SER A C 1
ATOM 879 O O . SER A 1 112 ? 39.907 5.579 -19.905 1.00 44.12 112 SER A O 1
ATOM 881 N N . ASN A 1 113 ? 37.731 6.089 -19.871 1.00 39.78 113 ASN A N 1
ATOM 882 C CA . ASN A 1 113 ? 37.904 7.369 -20.575 1.00 39.78 113 ASN A CA 1
ATOM 883 C C . ASN A 1 113 ? 37.593 8.581 -19.690 1.00 39.78 113 ASN A C 1
ATOM 885 O O . ASN A 1 113 ? 36.641 9.329 -19.896 1.00 39.78 113 ASN A O 1
ATOM 889 N N . VAL A 1 114 ? 38.483 8.832 -18.730 1.00 50.97 114 VAL A N 1
ATOM 890 C CA . VAL A 1 114 ? 38.670 10.183 -18.193 1.00 50.97 114 VAL A CA 1
ATOM 891 C C . VAL A 1 114 ? 39.522 10.964 -19.191 1.00 50.97 114 VAL A C 1
ATOM 893 O O . VAL A 1 114 ? 40.723 10.709 -19.279 1.00 50.97 114 VAL A O 1
ATOM 896 N N . LYS A 1 115 ? 38.926 11.942 -19.890 1.00 51.12 115 LYS A N 1
ATOM 897 C CA . LYS A 1 115 ? 39.477 13.309 -20.014 1.00 51.12 115 LYS A CA 1
ATOM 898 C C . LYS A 1 115 ? 38.593 14.257 -20.843 1.00 51.12 115 LYS A C 1
ATOM 900 O O . LYS A 1 115 ? 38.448 14.109 -22.046 1.00 51.12 115 LYS A O 1
ATOM 905 N N . ASN A 1 116 ? 38.213 15.337 -20.155 1.00 43.44 116 ASN A N 1
ATOM 906 C CA . ASN A 1 116 ? 38.241 16.730 -20.615 1.00 43.44 116 ASN A CA 1
ATOM 907 C C . ASN A 1 116 ? 37.087 17.254 -21.492 1.00 43.44 116 ASN A C 1
ATOM 909 O O . ASN A 1 116 ? 37.157 17.189 -22.712 1.00 43.44 116 ASN A O 1
ATOM 913 N N . SER A 1 117 ? 36.101 17.922 -20.879 1.00 40.94 117 SER A N 1
ATOM 914 C CA . SER A 1 117 ? 35.624 19.262 -21.296 1.00 40.94 117 SER A CA 1
ATOM 915 C C . SER A 1 117 ? 34.494 19.769 -20.388 1.00 40.94 117 SER A C 1
ATOM 917 O O . SER A 1 117 ? 33.621 19.026 -19.949 1.00 40.94 117 SER A O 1
ATOM 919 N N . ARG A 1 118 ? 34.564 21.061 -20.047 1.00 45.72 118 ARG A N 1
ATOM 920 C CA . ARG A 1 118 ? 33.537 21.817 -19.316 1.00 45.72 118 ARG A CA 1
ATOM 921 C C . ARG A 1 118 ? 32.358 22.126 -20.254 1.00 45.72 118 ARG A C 1
ATOM 923 O O . ARG A 1 118 ? 32.565 22.278 -21.449 1.00 45.72 118 ARG A O 1
ATOM 930 N N . SER A 1 119 ? 31.177 22.296 -19.650 1.00 44.28 119 SER A N 1
ATOM 931 C CA . SER A 1 119 ? 29.896 22.790 -20.198 1.00 44.28 119 SER A CA 1
ATOM 932 C C . SER A 1 119 ? 29.120 21.890 -21.167 1.00 44.28 119 SER A C 1
ATOM 934 O O . SER A 1 119 ? 29.260 22.003 -22.375 1.00 44.28 119 SER A O 1
ATOM 936 N N . THR A 1 120 ? 28.198 21.087 -20.633 1.00 36.31 120 THR A N 1
ATOM 937 C CA . THR A 1 120 ? 26.726 21.198 -20.786 1.00 36.31 120 THR A CA 1
ATOM 938 C C . THR A 1 120 ? 26.090 20.107 -19.919 1.00 36.31 120 THR A C 1
ATOM 940 O O . THR A 1 120 ? 26.668 19.039 -19.737 1.00 36.31 120 THR A O 1
ATOM 943 N N . GLN A 1 121 ? 24.963 20.407 -19.269 1.00 44.34 121 GLN A N 1
ATOM 944 C CA . GLN A 1 121 ? 24.232 19.439 -18.452 1.00 44.34 121 GLN A CA 1
ATOM 945 C C . GLN A 1 121 ? 23.550 18.397 -19.344 1.00 44.34 121 GLN A C 1
ATOM 947 O O . GLN A 1 121 ? 22.350 18.464 -19.554 1.00 44.34 121 GLN A O 1
ATOM 952 N N . ASP A 1 122 ? 24.301 17.405 -19.795 1.00 41.19 122 ASP A N 1
ATOM 953 C CA . ASP A 1 122 ? 23.740 16.129 -20.216 1.00 41.19 122 ASP A CA 1
ATOM 954 C C . ASP A 1 122 ? 24.280 15.077 -19.258 1.00 41.19 122 ASP A C 1
ATOM 956 O O . ASP A 1 122 ? 25.339 14.480 -19.449 1.00 41.19 122 ASP A O 1
ATOM 960 N N . LYS A 1 123 ? 23.561 14.892 -18.143 1.00 48.16 123 LYS A N 1
ATOM 961 C CA . LYS A 1 123 ? 23.742 13.707 -17.307 1.00 48.16 123 LYS A CA 1
ATOM 962 C C . LYS A 1 123 ? 23.286 12.519 -18.146 1.00 48.16 123 LYS A C 1
ATOM 964 O O . LYS A 1 123 ? 22.107 12.169 -18.122 1.00 48.16 123 LYS A O 1
ATOM 969 N N . SER A 1 124 ? 24.223 11.882 -18.838 1.00 50.97 124 SER A N 1
ATOM 970 C CA . SER A 1 124 ? 24.140 10.492 -19.281 1.00 50.97 124 SER A CA 1
ATOM 971 C C . SER A 1 124 ? 24.033 9.584 -18.050 1.00 50.97 124 SER A C 1
ATOM 973 O O . SER A 1 124 ? 24.940 8.847 -17.676 1.00 50.97 124 SER A O 1
ATOM 975 N N . ASN A 1 125 ? 22.918 9.688 -17.331 1.00 48.34 125 ASN A N 1
ATOM 976 C CA . ASN A 1 125 ? 22.638 8.821 -16.209 1.00 48.34 125 ASN A CA 1
ATOM 977 C C . ASN A 1 125 ? 22.230 7.484 -16.819 1.00 48.34 125 ASN A C 1
ATOM 979 O O . ASN A 1 125 ? 21.251 7.426 -17.561 1.00 48.34 125 ASN A O 1
ATOM 983 N N . ALA A 1 126 ? 22.955 6.417 -16.494 1.00 57.41 126 ALA A N 1
ATOM 984 C CA . ALA A 1 126 ? 22.468 5.051 -16.628 1.00 57.41 126 ALA A CA 1
ATOM 985 C C . ALA A 1 126 ? 21.181 4.915 -15.784 1.00 57.41 126 ALA A C 1
ATOM 987 O O . ALA A 1 126 ? 21.210 4.525 -14.617 1.00 57.41 126 ALA A O 1
ATOM 988 N N . GLY A 1 127 ? 20.068 5.388 -16.343 1.00 77.31 127 GLY A N 1
ATOM 989 C CA . GLY A 1 127 ? 18.798 5.598 -15.667 1.00 77.31 127 GLY A CA 1
ATOM 990 C C . GLY A 1 127 ? 17.974 4.321 -15.612 1.00 77.31 127 GLY A C 1
ATOM 991 O O . GLY A 1 127 ? 18.150 3.400 -16.412 1.00 77.31 127 GLY A O 1
ATOM 992 N N . TYR A 1 128 ? 17.065 4.253 -14.645 1.00 84.81 128 TYR A N 1
ATOM 993 C CA . TYR A 1 128 ? 15.981 3.277 -14.682 1.00 84.81 128 TYR A CA 1
ATOM 994 C C . TYR A 1 128 ? 14.922 3.727 -15.700 1.00 84.81 128 TYR A C 1
ATOM 996 O O . TYR A 1 128 ? 14.873 4.892 -16.086 1.00 84.81 128 TYR A O 1
ATOM 1004 N N . ASP A 1 129 ? 14.064 2.804 -16.133 1.00 91.44 129 ASP A N 1
ATOM 1005 C CA . ASP A 1 129 ? 12.947 3.130 -17.021 1.00 91.44 129 ASP A CA 1
ATOM 1006 C C . ASP A 1 129 ? 11.890 3.958 -16.254 1.00 91.44 129 ASP A C 1
ATOM 1008 O O . ASP A 1 129 ? 11.224 3.453 -15.344 1.00 91.44 129 ASP A O 1
ATOM 1012 N N . GLU A 1 130 ? 11.766 5.243 -16.600 1.00 93.69 130 GLU A N 1
ATOM 1013 C CA . GLU A 1 130 ? 10.820 6.182 -15.978 1.00 93.69 130 GLU A CA 1
ATOM 1014 C C . GLU A 1 130 ? 9.353 5.795 -16.227 1.00 93.69 130 GLU A C 1
ATOM 1016 O O . GLU A 1 130 ? 8.504 5.970 -15.351 1.00 93.69 130 GLU A O 1
ATOM 1021 N N . GLU A 1 131 ? 9.040 5.202 -17.382 1.00 95.50 131 GLU A N 1
ATOM 1022 C CA . GLU A 1 131 ? 7.691 4.723 -17.701 1.00 95.50 131 GLU A CA 1
ATOM 1023 C C . GLU A 1 131 ? 7.294 3.584 -16.754 1.00 95.50 131 GLU A C 1
ATOM 1025 O O . GLU A 1 131 ? 6.198 3.578 -16.178 1.00 95.50 131 GLU A O 1
ATOM 1030 N N . LEU A 1 132 ? 8.224 2.652 -16.521 1.00 95.81 132 LEU A N 1
ATOM 1031 C CA . LEU A 1 132 ? 8.042 1.571 -15.558 1.00 95.81 132 LEU A CA 1
ATOM 1032 C C . LEU A 1 132 ? 7.913 2.107 -14.129 1.00 95.81 132 LEU A C 1
ATOM 1034 O O . LEU A 1 132 ? 7.039 1.653 -13.386 1.00 95.81 132 LEU A O 1
ATOM 1038 N N . TYR A 1 133 ? 8.753 3.068 -13.740 1.00 96.88 133 TYR A N 1
ATOM 1039 C CA . TYR A 1 133 ? 8.680 3.708 -12.426 1.00 96.88 133 TYR A CA 1
ATOM 1040 C C . TYR A 1 133 ? 7.300 4.338 -12.189 1.00 96.88 133 TYR A C 1
ATOM 1042 O O . TYR A 1 133 ? 6.650 4.029 -11.186 1.00 96.88 133 TYR A O 1
ATOM 1050 N N . VAL A 1 134 ? 6.806 5.144 -13.136 1.00 97.06 134 VAL A N 1
ATOM 1051 C CA . VAL A 1 134 ? 5.478 5.770 -13.056 1.00 97.06 134 VAL A CA 1
ATOM 1052 C C . VAL A 1 134 ? 4.375 4.712 -13.003 1.00 97.06 134 VAL A C 1
ATOM 1054 O O . VAL A 1 134 ? 3.450 4.834 -12.198 1.00 97.06 134 VAL A O 1
ATOM 1057 N N . SER A 1 135 ? 4.468 3.652 -13.812 1.00 95.62 135 SER A N 1
ATOM 1058 C CA . SER A 1 135 ? 3.511 2.539 -13.781 1.00 95.62 135 SER A CA 1
ATOM 1059 C C . SER A 1 135 ? 3.474 1.847 -12.413 1.00 95.62 135 SER A C 1
ATOM 1061 O O . SER A 1 135 ? 2.394 1.582 -11.886 1.00 95.62 135 SER A O 1
ATOM 1063 N N . CYS A 1 136 ? 4.634 1.608 -11.796 1.00 96.12 136 CYS A N 1
ATOM 1064 C CA . CYS A 1 136 ? 4.728 1.008 -10.465 1.00 96.12 136 CYS A CA 1
ATOM 1065 C C . CYS A 1 136 ? 4.170 1.938 -9.381 1.00 96.12 136 CYS A C 1
ATOM 1067 O O . CYS A 1 136 ? 3.384 1.494 -8.548 1.00 96.12 136 CYS A O 1
ATOM 1069 N N . MET A 1 137 ? 4.506 3.230 -9.414 1.00 96.44 137 MET A N 1
ATOM 1070 C CA . MET A 1 137 ? 3.993 4.207 -8.446 1.00 96.44 137 MET A CA 1
ATOM 1071 C C . MET A 1 137 ? 2.474 4.385 -8.546 1.00 96.44 137 MET A C 1
ATOM 1073 O O . MET A 1 137 ? 1.811 4.493 -7.520 1.00 96.44 137 MET A O 1
ATOM 1077 N N . LYS A 1 138 ? 1.891 4.318 -9.753 1.00 94.75 138 LYS A N 1
ATOM 1078 C CA . LYS A 1 138 ? 0.426 4.310 -9.944 1.00 94.75 138 LYS A CA 1
ATOM 1079 C C . LYS A 1 138 ? -0.262 3.113 -9.279 1.00 94.75 138 LYS A C 1
ATOM 1081 O O . LYS A 1 138 ? -1.452 3.191 -8.989 1.00 94.75 138 LYS A O 1
ATOM 1086 N N . ARG A 1 139 ? 0.465 2.016 -9.030 1.00 93.94 139 ARG A N 1
ATOM 1087 C CA . ARG A 1 139 ? -0.053 0.842 -8.312 1.00 93.94 139 ARG A CA 1
ATOM 1088 C C . ARG A 1 139 ? 0.042 0.964 -6.784 1.00 93.94 139 ARG A C 1
ATOM 1090 O O . ARG A 1 139 ? -0.408 0.059 -6.084 1.00 93.94 139 ARG A O 1
ATOM 1097 N N . PHE A 1 140 ? 0.615 2.040 -6.250 1.00 94.69 140 PHE A N 1
ATOM 1098 C CA . PHE A 1 140 ? 0.688 2.280 -4.811 1.00 94.69 140 PHE A CA 1
ATOM 1099 C C . PHE A 1 140 ? -0.370 3.307 -4.392 1.00 94.69 140 PHE A C 1
ATOM 1101 O O . PHE A 1 140 ? -0.210 4.510 -4.589 1.00 94.69 140 PHE A O 1
ATOM 1108 N N . VAL A 1 141 ? -1.472 2.825 -3.819 1.00 92.62 141 VAL A N 1
ATOM 1109 C CA . VAL A 1 141 ? -2.557 3.661 -3.296 1.00 92.62 141 VAL A CA 1
ATOM 1110 C C . VAL A 1 141 ? -2.274 3.957 -1.832 1.00 92.62 141 VAL A C 1
ATOM 1112 O O . VAL A 1 141 ? -2.271 3.051 -1.005 1.00 92.62 141 VAL A O 1
ATOM 1115 N N . TYR A 1 142 ? -2.071 5.227 -1.510 1.00 94.06 142 TYR A N 1
ATOM 1116 C CA . TYR A 1 142 ? -1.730 5.689 -0.169 1.00 94.06 142 TYR A CA 1
ATOM 1117 C C . TYR A 1 142 ? -2.872 6.507 0.439 1.00 94.06 142 TYR A C 1
ATOM 1119 O O . TYR A 1 142 ? -3.405 7.405 -0.215 1.00 94.06 142 TYR A O 1
ATOM 1127 N N . VAL A 1 143 ? -3.245 6.208 1.685 1.00 94.00 143 VAL A N 1
ATOM 1128 C CA . VAL A 1 143 ? -4.277 6.934 2.437 1.00 94.00 143 VAL A CA 1
ATOM 1129 C C . VAL A 1 143 ? -3.788 7.179 3.860 1.00 94.00 143 VAL A C 1
ATOM 1131 O O . VAL A 1 143 ? -3.406 6.239 4.550 1.00 94.00 143 VAL A O 1
ATOM 1134 N N . ARG A 1 144 ? -3.849 8.433 4.314 1.00 93.62 144 ARG A N 1
ATOM 1135 C CA . ARG A 1 144 ? -3.649 8.795 5.723 1.00 93.62 144 ARG A CA 1
ATOM 1136 C C . ARG A 1 144 ? -4.985 8.819 6.444 1.00 93.62 144 ARG A C 1
ATOM 1138 O O . ARG A 1 144 ? -5.935 9.401 5.924 1.00 93.62 144 ARG A O 1
ATOM 1145 N N . CYS A 1 145 ? -5.037 8.225 7.628 1.00 91.81 145 CYS A N 1
ATOM 1146 C CA . CYS A 1 145 ? -6.165 8.374 8.542 1.00 91.81 145 CYS A CA 1
ATOM 1147 C C . CYS A 1 145 ? -5.647 8.999 9.835 1.00 91.81 145 CYS A C 1
ATOM 1149 O O . CYS A 1 145 ? -4.672 8.510 10.397 1.00 91.81 145 CYS A O 1
ATOM 1151 N N . TYR A 1 146 ? -6.301 10.058 10.306 1.00 89.25 146 TYR A N 1
ATOM 1152 C CA . TYR A 1 146 ? -5.892 10.757 11.531 1.00 89.25 146 TYR A CA 1
ATOM 1153 C C . TYR A 1 146 ? -6.660 10.295 12.777 1.00 89.25 146 TYR A C 1
ATOM 1155 O O . TYR A 1 146 ? -6.264 10.614 13.895 1.00 89.25 146 TYR A O 1
ATOM 1163 N N . ASP A 1 147 ? -7.750 9.550 12.589 1.00 87.00 147 ASP A N 1
ATOM 1164 C CA . ASP A 1 147 ? -8.608 9.045 13.657 1.00 87.00 147 ASP A CA 1
ATOM 1165 C C . ASP A 1 147 ? -9.370 7.774 13.225 1.00 87.00 147 ASP A C 1
ATOM 1167 O O . ASP A 1 147 ? -9.419 7.401 12.041 1.00 87.00 147 ASP A O 1
ATOM 1171 N N . SER A 1 148 ? -10.002 7.110 14.197 1.00 86.38 148 SER A N 1
ATOM 1172 C CA . SER A 1 148 ? -10.777 5.882 13.991 1.00 86.38 148 SER A CA 1
ATOM 1173 C C . SER A 1 148 ? -12.005 6.066 13.088 1.00 86.38 148 SER A C 1
ATOM 1175 O O . SER A 1 148 ? -12.408 5.121 12.407 1.00 86.38 148 SER A O 1
ATOM 1177 N N . LEU A 1 149 ? -12.595 7.264 13.015 1.00 86.88 149 LEU A N 1
ATOM 1178 C CA . LEU A 1 149 ? -13.748 7.536 12.145 1.00 86.88 149 LEU A CA 1
ATOM 1179 C C . LEU A 1 149 ? -13.327 7.659 10.674 1.00 86.88 149 LEU A C 1
ATOM 1181 O O . LEU A 1 149 ? -14.026 7.155 9.787 1.00 86.88 149 LEU A O 1
ATOM 1185 N N . GLN A 1 150 ? -12.175 8.272 10.400 1.00 91.44 150 GLN A N 1
ATOM 1186 C CA . GLN A 1 150 ? -11.568 8.329 9.070 1.00 91.44 150 GLN A CA 1
ATOM 1187 C C . GLN A 1 150 ? -11.145 6.945 8.592 1.00 91.44 150 GLN A C 1
ATOM 1189 O O . GLN A 1 150 ? -11.415 6.589 7.440 1.00 91.44 150 GLN A O 1
ATOM 1194 N N . LEU A 1 151 ? -10.552 6.137 9.477 1.00 90.81 151 LEU A N 1
ATOM 1195 C CA . LEU A 1 151 ? -10.249 4.739 9.178 1.00 90.81 151 LEU A CA 1
ATOM 1196 C C . LEU A 1 151 ? -11.528 3.970 8.840 1.00 90.81 151 LEU A C 1
ATOM 1198 O O . LEU A 1 151 ? -11.602 3.339 7.787 1.00 90.81 151 LEU A O 1
ATOM 1202 N N . LEU A 1 152 ? -12.564 4.071 9.675 1.00 89.50 152 LEU A N 1
ATOM 1203 C CA . LEU A 1 152 ? -13.838 3.398 9.433 1.00 89.50 152 LEU A CA 1
ATOM 1204 C C . LEU A 1 152 ? -14.477 3.823 8.101 1.00 89.50 152 LEU A C 1
ATOM 1206 O O . LEU A 1 152 ? -14.939 2.979 7.333 1.00 89.50 152 LEU A O 1
ATOM 1210 N N . SER A 1 153 ? -14.477 5.121 7.797 1.00 90.81 153 SER A N 1
ATOM 1211 C CA . SER A 1 153 ? -14.999 5.657 6.533 1.00 90.81 153 SER A CA 1
ATOM 1212 C C . SER A 1 153 ? -14.194 5.157 5.328 1.00 90.81 153 SER A C 1
ATOM 1214 O O . SER A 1 153 ? -14.760 4.785 4.294 1.00 90.81 153 SER A O 1
ATOM 1216 N N . THR A 1 154 ? -12.871 5.076 5.475 1.00 92.81 154 THR A N 1
ATOM 1217 C CA . THR A 1 154 ? -11.973 4.518 4.459 1.00 92.81 154 THR A CA 1
ATOM 1218 C C . THR A 1 154 ? -12.264 3.039 4.222 1.00 92.81 154 THR A C 1
ATOM 1220 O O . THR A 1 154 ? -12.428 2.637 3.073 1.00 92.81 154 THR A O 1
ATOM 1223 N N . LEU A 1 155 ? -12.416 2.235 5.279 1.00 89.81 155 LEU A N 1
ATOM 1224 C CA . LEU A 1 155 ? -12.730 0.806 5.173 1.00 89.81 155 LEU A CA 1
ATOM 1225 C C . LEU A 1 155 ? -14.091 0.559 4.510 1.00 89.81 155 LEU A C 1
ATOM 1227 O O . LEU A 1 155 ? -14.179 -0.249 3.586 1.00 89.81 155 LEU A O 1
ATOM 1231 N N . LYS A 1 156 ? -15.128 1.314 4.898 1.00 89.62 156 LYS A N 1
ATOM 1232 C CA . LYS A 1 156 ? -16.476 1.202 4.308 1.00 89.62 156 LYS A CA 1
ATOM 1233 C C . LYS A 1 156 ? -16.503 1.494 2.808 1.00 89.62 156 LYS A C 1
ATOM 1235 O O . LYS A 1 156 ? -17.296 0.909 2.075 1.00 89.62 156 LYS A O 1
ATOM 1240 N N . THR A 1 157 ? -15.645 2.396 2.336 1.00 90.56 157 THR A N 1
ATOM 1241 C CA . THR A 1 157 ? -15.549 2.740 0.907 1.00 90.56 157 THR A CA 1
ATOM 1242 C C . THR A 1 157 ? -14.535 1.881 0.149 1.00 90.56 157 THR A C 1
ATOM 1244 O O . THR A 1 157 ? -14.519 1.889 -1.086 1.00 90.56 157 THR A O 1
ATOM 1247 N N . LEU A 1 158 ? -13.713 1.100 0.857 1.00 88.31 158 LEU A N 1
ATOM 1248 C CA . LEU A 1 158 ? -12.601 0.355 0.276 1.00 88.31 158 LEU A CA 1
ATOM 1249 C C . LEU A 1 158 ? -13.069 -0.719 -0.703 1.00 88.31 158 LEU A C 1
ATOM 1251 O O . LEU A 1 158 ? -12.515 -0.823 -1.791 1.00 88.31 158 LEU A O 1
ATOM 1255 N N . HIS A 1 159 ? -14.125 -1.460 -0.364 1.00 84.56 159 HIS A N 1
ATOM 1256 C CA . HIS A 1 159 ? -14.683 -2.498 -1.236 1.00 84.56 159 HIS A CA 1
ATOM 1257 C C . HIS A 1 159 ? -15.082 -1.937 -2.613 1.00 84.56 159 HIS A C 1
ATOM 1259 O O . HIS A 1 159 ? -14.788 -2.531 -3.650 1.00 84.56 159 HIS A O 1
ATOM 1265 N N . TYR A 1 160 ? -15.704 -0.753 -2.641 1.00 86.06 160 TYR A N 1
ATOM 1266 C CA . TYR A 1 160 ? -16.054 -0.084 -3.894 1.00 86.06 160 TYR A CA 1
ATOM 1267 C C . TYR A 1 160 ? -14.808 0.330 -4.685 1.00 86.06 160 TYR A C 1
ATOM 1269 O O . TYR A 1 160 ? -14.727 0.070 -5.884 1.00 86.06 160 TYR A O 1
ATOM 1277 N N . ARG A 1 161 ? -13.806 0.907 -4.008 1.00 85.88 161 ARG A N 1
ATOM 1278 C CA . ARG A 1 161 ? -12.529 1.284 -4.635 1.00 85.88 161 ARG A CA 1
ATOM 1279 C C . ARG A 1 161 ? -11.805 0.074 -5.223 1.00 85.88 161 ARG A C 1
ATOM 1281 O O . ARG A 1 161 ? -11.300 0.168 -6.335 1.00 85.88 161 ARG A O 1
ATOM 1288 N N . ILE A 1 162 ? -11.790 -1.059 -4.522 1.00 83.56 162 ILE A N 1
ATOM 1289 C CA . ILE A 1 162 ? -11.186 -2.301 -5.018 1.00 83.56 162 ILE A CA 1
ATOM 1290 C C . ILE A 1 162 ? -11.921 -2.781 -6.272 1.00 83.56 162 ILE A C 1
ATOM 1292 O O . ILE A 1 162 ? -11.275 -3.002 -7.293 1.00 83.56 162 ILE A O 1
ATOM 1296 N N . ARG A 1 163 ? -13.260 -2.847 -6.249 1.00 83.00 163 ARG A N 1
ATOM 1297 C CA . ARG A 1 163 ? -14.041 -3.243 -7.434 1.00 83.00 163 ARG A CA 1
ATOM 1298 C C . ARG A 1 163 ? -13.808 -2.334 -8.635 1.00 83.00 163 ARG A C 1
ATOM 1300 O O . ARG A 1 163 ? -13.728 -2.825 -9.755 1.00 83.00 163 ARG A O 1
ATOM 1307 N N . GLN A 1 164 ? -13.698 -1.023 -8.422 1.00 85.62 164 GLN A N 1
ATOM 1308 C CA . GLN A 1 164 ? -13.372 -0.091 -9.503 1.00 85.62 164 GLN A CA 1
ATOM 1309 C C . GLN A 1 164 ? -12.002 -0.392 -10.116 1.00 85.62 164 GLN A C 1
ATOM 1311 O O . GLN A 1 164 ? -11.861 -0.392 -11.334 1.00 85.62 164 GLN A O 1
ATOM 1316 N N . GLN A 1 165 ? -10.998 -0.671 -9.284 1.00 84.31 165 GLN A N 1
ATOM 1317 C CA . GLN A 1 165 ? -9.667 -1.027 -9.766 1.00 84.31 165 GLN A CA 1
ATOM 1318 C C . GLN A 1 165 ? -9.670 -2.352 -10.537 1.00 84.31 165 GLN A C 1
ATOM 1320 O O . GLN A 1 165 ? -9.086 -2.427 -11.618 1.00 84.31 165 GLN A O 1
ATOM 1325 N N . GLU A 1 166 ? -10.379 -3.361 -10.030 1.00 82.50 166 GLU A N 1
ATOM 1326 C CA . GLU A 1 166 ? -10.531 -4.660 -10.690 1.00 82.50 166 GLU A CA 1
ATOM 1327 C C . GLU A 1 166 ? -11.262 -4.538 -12.036 1.00 82.50 166 GLU A C 1
ATOM 1329 O O . GLU A 1 166 ? -10.851 -5.168 -13.010 1.00 82.50 166 GLU A O 1
ATOM 1334 N N . ALA A 1 167 ? -12.282 -3.677 -12.130 1.00 81.50 167 ALA A N 1
ATOM 1335 C CA . ALA A 1 167 ? -12.979 -3.378 -13.384 1.00 81.50 167 ALA A CA 1
ATOM 1336 C C . ALA A 1 167 ? -12.063 -2.707 -14.425 1.00 81.50 167 ALA A C 1
ATOM 1338 O O . ALA A 1 167 ? -12.204 -2.952 -15.621 1.00 81.50 167 ALA A O 1
ATOM 1339 N N . CYS A 1 168 ? -11.084 -1.919 -13.975 1.00 80.50 168 CYS A N 1
ATOM 1340 C CA . CYS A 1 168 ? -10.031 -1.346 -14.817 1.00 80.50 168 CYS A CA 1
ATOM 1341 C C . CYS A 1 168 ? -8.888 -2.335 -15.129 1.00 80.50 168 CYS A C 1
ATOM 1343 O O . CYS A 1 168 ? -7.887 -1.941 -15.726 1.00 80.50 168 CYS A O 1
ATOM 1345 N N . GLY A 1 169 ? -9.000 -3.603 -14.715 1.00 81.06 169 GLY A N 1
ATOM 1346 C CA . GLY A 1 169 ? -7.997 -4.646 -14.945 1.00 81.06 169 GLY A CA 1
ATOM 1347 C C . GLY A 1 169 ? -6.850 -4.676 -13.930 1.00 81.06 169 GLY A C 1
ATOM 1348 O O . GLY A 1 169 ? -5.937 -5.492 -14.065 1.00 81.06 169 GLY A O 1
ATOM 1349 N N . ASN A 1 170 ? -6.883 -3.833 -12.894 1.00 81.00 170 ASN A N 1
ATOM 1350 C CA . ASN A 1 170 ? -5.876 -3.842 -11.840 1.00 81.00 170 ASN A CA 1
ATOM 1351 C C . ASN A 1 170 ? -6.287 -4.802 -10.718 1.00 81.00 170 ASN A C 1
ATOM 1353 O O . ASN A 1 170 ? -7.231 -4.547 -9.974 1.00 81.00 170 ASN A O 1
ATOM 1357 N N . GLN A 1 171 ? -5.535 -5.886 -10.534 1.00 81.69 171 GLN A N 1
ATOM 1358 C CA . GLN A 1 171 ? -5.744 -6.778 -9.396 1.00 81.69 171 GLN A CA 1
ATOM 1359 C C . GLN A 1 171 ? -5.132 -6.176 -8.124 1.00 81.69 171 GLN A C 1
ATOM 1361 O O . GLN A 1 171 ? -3.957 -5.792 -8.116 1.00 81.69 171 GLN A O 1
ATOM 1366 N N . VAL A 1 172 ? -5.895 -6.141 -7.030 1.00 80.31 172 VAL A N 1
ATOM 1367 C CA . VAL A 1 172 ? -5.367 -5.758 -5.714 1.00 80.31 172 VAL A CA 1
ATOM 1368 C C . VAL A 1 172 ? -4.636 -6.937 -5.085 1.00 80.31 172 VAL A C 1
ATOM 1370 O O . VAL A 1 172 ? -5.154 -8.049 -5.038 1.00 80.31 172 VAL A O 1
ATOM 1373 N N . GLY A 1 173 ? -3.390 -6.707 -4.669 1.00 77.06 173 GLY A N 1
ATOM 1374 C CA . GLY A 1 173 ? -2.538 -7.730 -4.068 1.00 77.06 173 GLY A CA 1
ATOM 1375 C C . GLY A 1 173 ? -2.517 -7.674 -2.544 1.00 77.06 173 GLY A C 1
ATOM 1376 O O . GLY A 1 173 ? -2.522 -8.719 -1.896 1.00 77.06 173 GLY A O 1
ATOM 1377 N N . VAL A 1 174 ? -2.463 -6.466 -1.968 1.00 82.88 174 VAL A N 1
ATOM 1378 C CA . VAL A 1 174 ? -2.175 -6.271 -0.536 1.00 82.88 174 VAL A CA 1
ATOM 1379 C C . VAL A 1 174 ? -2.898 -5.058 0.029 1.00 82.88 174 VAL A C 1
ATOM 1381 O O . VAL A 1 174 ? -2.907 -3.995 -0.595 1.00 82.88 174 VAL A O 1
ATOM 1384 N N . LEU A 1 175 ? -3.412 -5.211 1.249 1.00 87.88 175 LEU A N 1
ATOM 1385 C CA . LEU A 1 175 ? -3.783 -4.111 2.134 1.00 87.88 175 LEU A CA 1
ATOM 1386 C C . LEU A 1 175 ? -2.750 -4.031 3.270 1.00 87.88 175 LEU A C 1
ATOM 1388 O O . LEU A 1 175 ? -2.521 -5.004 3.982 1.00 87.88 175 LEU A O 1
ATOM 1392 N N . MET A 1 176 ? -2.102 -2.887 3.441 1.00 88.31 176 MET A N 1
ATOM 1393 C CA . MET A 1 176 ? -1.134 -2.636 4.511 1.00 88.31 176 MET A CA 1
ATOM 1394 C C . MET A 1 176 ? -1.696 -1.584 5.460 1.00 88.31 176 MET A C 1
ATOM 1396 O O . MET A 1 176 ? -2.266 -0.599 4.999 1.00 88.31 176 MET A O 1
ATOM 1400 N N . ILE A 1 177 ? -1.534 -1.787 6.767 1.00 88.38 177 ILE A N 1
ATOM 1401 C CA . ILE A 1 177 ? -1.951 -0.842 7.807 1.00 88.38 177 ILE A CA 1
ATOM 1402 C C . ILE A 1 177 ? -0.774 -0.620 8.764 1.00 88.38 177 ILE A C 1
ATOM 1404 O O . ILE A 1 177 ? -0.325 -1.557 9.432 1.00 88.38 177 ILE A O 1
ATOM 1408 N N . ASP A 1 178 ? -0.289 0.618 8.841 1.00 85.75 178 ASP A N 1
ATOM 1409 C CA . ASP A 1 178 ? 0.835 1.030 9.692 1.00 85.75 178 ASP A CA 1
ATOM 1410 C C . ASP A 1 178 ? 0.450 2.299 10.476 1.00 85.75 178 ASP A C 1
ATOM 1412 O O . ASP A 1 178 ? 0.245 3.340 9.870 1.00 85.75 178 ASP A O 1
ATOM 1416 N N . SER A 1 179 ? 0.240 2.295 11.792 1.00 80.38 179 SER A N 1
ATOM 1417 C CA . SER A 1 179 ? 0.168 1.162 12.720 1.00 80.38 179 SER A CA 1
ATOM 1418 C C . SER A 1 179 ? -1.249 0.992 13.273 1.00 80.38 179 SER A C 1
ATOM 1420 O O . SER A 1 179 ? -1.915 1.956 13.642 1.00 80.38 179 SER A O 1
ATOM 1422 N N . ILE A 1 180 ? -1.732 -0.251 13.363 1.00 75.00 180 ILE A N 1
ATOM 1423 C CA . ILE A 1 180 ? -3.119 -0.557 13.780 1.00 75.00 180 ILE A CA 1
ATOM 1424 C C . ILE A 1 180 ? -3.439 -0.100 15.216 1.00 75.00 180 ILE A C 1
ATOM 1426 O O . ILE A 1 180 ? -4.594 0.141 15.552 1.00 75.00 180 ILE A O 1
ATOM 1430 N N . GLY A 1 181 ? -2.411 0.057 16.054 1.00 74.12 181 GLY A N 1
ATOM 1431 C CA . GLY A 1 181 ? -2.530 0.539 17.430 1.00 74.12 181 GLY A CA 1
ATOM 1432 C C . GLY A 1 181 ? -2.561 2.063 17.587 1.00 74.12 181 GLY A C 1
ATOM 1433 O O . GLY A 1 181 ? -2.696 2.527 18.718 1.00 74.12 181 GLY A O 1
ATOM 1434 N N . ALA A 1 182 ? -2.441 2.845 16.506 1.00 76.25 182 ALA A N 1
ATOM 1435 C CA . ALA A 1 182 ? -2.258 4.299 16.584 1.00 76.25 182 ALA A CA 1
ATOM 1436 C C . ALA A 1 182 ? -3.380 5.029 17.346 1.00 76.25 182 ALA A C 1
ATOM 1438 O O . ALA A 1 182 ? -3.112 5.982 18.074 1.00 76.25 182 ALA A O 1
ATOM 1439 N N . PHE A 1 183 ? -4.625 4.556 17.240 1.00 75.31 183 PHE A N 1
ATOM 1440 C CA . PHE A 1 183 ? -5.782 5.215 17.862 1.00 75.31 183 PHE A CA 1
ATOM 1441 C C . PHE A 1 183 ? -6.172 4.639 19.227 1.00 75.31 183 PHE A C 1
ATOM 1443 O O . PHE A 1 183 ? -6.962 5.245 19.947 1.00 75.31 183 PHE A O 1
ATOM 1450 N N . HIS A 1 184 ? -5.588 3.505 19.631 1.00 66.69 184 HIS A N 1
ATOM 1451 C CA . HIS A 1 184 ? -6.017 2.761 20.818 1.00 66.69 184 HIS A CA 1
ATOM 1452 C C . HIS A 1 184 ? -5.984 3.607 22.104 1.00 66.69 184 HIS A C 1
ATOM 1454 O O . HIS A 1 184 ? -6.913 3.549 22.907 1.00 66.69 184 HIS A O 1
ATOM 1460 N N . TRP A 1 185 ? -4.937 4.413 22.307 1.00 59.62 185 TRP A N 1
ATOM 1461 C CA . TRP A 1 185 ? -4.807 5.241 23.513 1.00 59.62 185 TRP A CA 1
ATOM 1462 C C . TRP A 1 185 ? -5.771 6.427 23.530 1.00 59.62 185 TRP A C 1
ATOM 1464 O O . TRP A 1 185 ? -6.424 6.666 24.547 1.00 59.62 185 TRP A O 1
ATOM 1474 N N . THR A 1 186 ? -5.900 7.132 22.409 1.00 62.38 186 THR A N 1
ATOM 1475 C CA . THR A 1 186 ? -6.815 8.273 22.264 1.00 62.38 186 THR A CA 1
ATOM 1476 C C . THR A 1 186 ? -8.268 7.839 22.453 1.00 62.38 186 THR A C 1
ATOM 1478 O O . THR A 1 186 ? -9.037 8.492 23.167 1.00 62.38 186 THR A O 1
ATOM 1481 N N . ASP A 1 187 ? -8.626 6.683 21.896 1.00 66.94 187 ASP A N 1
ATOM 1482 C CA . ASP A 1 187 ? -9.978 6.143 21.989 1.00 66.94 187 ASP A CA 1
ATOM 1483 C C . ASP A 1 187 ? -10.281 5.618 23.401 1.00 66.94 187 ASP A C 1
ATOM 1485 O O . ASP A 1 187 ? -11.371 5.830 23.940 1.00 66.94 187 ASP A O 1
ATOM 1489 N N . ARG A 1 188 ? -9.297 4.998 24.066 1.00 61.31 188 ARG A N 1
ATOM 1490 C CA . ARG A 1 188 ? -9.453 4.515 25.444 1.00 61.31 188 ARG A CA 1
ATOM 1491 C C . ARG A 1 188 ? -9.675 5.657 26.436 1.00 61.31 188 ARG A C 1
ATOM 1493 O O . ARG A 1 188 ? -10.574 5.558 27.270 1.00 61.31 188 ARG A O 1
ATOM 1500 N N . LEU A 1 189 ? -8.915 6.748 26.336 1.00 58.28 189 LEU A N 1
ATOM 1501 C CA . LEU A 1 189 ? -9.093 7.920 27.207 1.00 58.28 189 LEU A CA 1
ATOM 1502 C C . LEU A 1 189 ? -10.470 8.564 27.012 1.00 58.28 189 LEU A C 1
ATOM 1504 O O . LEU A 1 189 ? -11.158 8.882 27.979 1.00 58.28 189 LEU A O 1
ATOM 1508 N N . SER A 1 190 ? -10.913 8.663 25.763 1.00 59.22 190 SER A N 1
ATOM 1509 C CA . SER A 1 190 ? -12.225 9.210 25.418 1.00 59.22 190 SER A CA 1
ATOM 1510 C C . SER A 1 190 ? -13.377 8.337 25.944 1.00 59.22 190 SER A C 1
ATOM 1512 O O . SER A 1 190 ? -14.393 8.859 26.399 1.00 59.22 190 SER A O 1
ATOM 1514 N N . SER A 1 191 ? -13.206 7.008 25.967 1.00 57.28 191 SER A N 1
ATOM 1515 C CA . SER A 1 191 ? -14.180 6.087 26.575 1.00 57.28 191 SER A CA 1
ATOM 1516 C C . SER A 1 191 ? -14.242 6.187 28.106 1.00 57.28 191 SER A C 1
ATOM 1518 O O . SER A 1 191 ? -15.320 6.065 28.681 1.00 57.28 191 SER A O 1
ATOM 1520 N N . SER A 1 192 ? -13.110 6.471 28.763 1.00 54.56 192 SER A N 1
ATOM 1521 C CA . SER A 1 192 ? -13.033 6.655 30.219 1.00 54.56 192 SER A CA 1
ATOM 1522 C C . SER A 1 192 ? -13.736 7.932 30.679 1.00 54.56 192 SER A C 1
ATOM 1524 O O . SER A 1 192 ? -14.352 7.935 31.738 1.00 54.56 192 SER A O 1
ATOM 1526 N N . LEU A 1 193 ? -13.654 9.011 29.893 1.00 53.88 193 LEU A N 1
ATOM 1527 C CA . LEU A 1 193 ? -14.304 10.290 30.204 1.00 53.88 193 LEU A CA 1
ATOM 1528 C C . LEU A 1 193 ? -15.822 10.250 29.969 1.00 53.88 193 LEU A C 1
ATOM 1530 O O . LEU A 1 193 ? -16.574 10.952 30.640 1.00 53.88 193 LEU A O 1
ATOM 1534 N N . ALA A 1 194 ? -16.291 9.406 29.045 1.00 51.47 194 ALA A N 1
ATOM 1535 C CA . ALA A 1 194 ? -17.718 9.214 28.786 1.00 51.47 194 ALA A CA 1
ATOM 1536 C C . ALA A 1 194 ? -18.448 8.457 29.914 1.00 51.47 194 ALA A C 1
ATOM 1538 O O . ALA A 1 194 ? -19.675 8.483 29.960 1.00 51.47 194 ALA A O 1
ATOM 1539 N N . LEU A 1 195 ? -17.719 7.802 30.828 1.00 50.72 195 LEU A N 1
ATOM 1540 C CA . LEU A 1 195 ? -18.314 7.068 31.948 1.00 50.72 195 LEU A CA 1
ATOM 1541 C C . LEU A 1 195 ? -18.905 7.986 33.035 1.00 50.72 195 LEU A C 1
ATOM 1543 O O . LEU A 1 195 ? -19.689 7.514 33.853 1.00 50.72 195 LEU A O 1
ATOM 1547 N N . GLU A 1 196 ? -18.564 9.281 33.048 1.00 50.41 196 GLU A N 1
ATOM 1548 C CA . GLU A 1 196 ? -19.031 10.219 34.080 1.00 50.41 196 GLU A CA 1
ATOM 1549 C C . GLU A 1 196 ? -20.293 11.014 33.705 1.00 50.41 196 GLU A C 1
ATOM 1551 O O . GLU A 1 196 ? -20.903 11.617 34.589 1.00 50.41 196 GLU A O 1
ATOM 1556 N N . LYS A 1 197 ? -20.745 11.017 32.439 1.00 49.25 197 LYS A N 1
ATOM 1557 C CA . LYS A 1 197 ? -21.953 11.763 32.034 1.00 49.25 197 LYS A CA 1
ATOM 1558 C C . LYS A 1 197 ? -22.789 11.062 30.954 1.00 49.25 197 LYS A C 1
ATOM 1560 O O . LYS A 1 197 ? -22.372 10.928 29.811 1.00 49.25 197 LYS A O 1
ATOM 1565 N N . ASP A 1 198 ? -24.034 10.788 31.346 1.00 43.66 198 ASP A N 1
ATOM 1566 C CA . ASP A 1 198 ? -25.254 10.571 30.555 1.00 43.66 198 ASP A CA 1
ATOM 1567 C C . ASP A 1 198 ? -25.545 9.215 29.876 1.00 43.66 198 ASP A C 1
ATOM 1569 O O . ASP A 1 198 ? -24.863 8.739 28.977 1.00 43.66 198 ASP A O 1
ATOM 1573 N N . ASN A 1 199 ? -26.742 8.706 30.208 1.00 46.03 199 ASN A N 1
ATOM 1574 C CA . ASN A 1 199 ? -27.483 7.561 29.653 1.00 46.03 199 ASN A CA 1
ATOM 1575 C C . ASN A 1 199 ? -27.945 7.721 28.185 1.00 46.03 199 ASN A C 1
ATOM 1577 O O . ASN A 1 199 ? -28.875 7.042 27.735 1.00 46.03 199 ASN A O 1
ATOM 1581 N N . ARG A 1 200 ? -27.338 8.613 27.397 1.00 45.69 200 ARG A N 1
ATOM 1582 C CA . ARG A 1 200 ? -27.532 8.571 25.941 1.00 45.69 200 ARG A CA 1
ATOM 1583 C C . ARG A 1 200 ? -26.573 7.531 25.405 1.00 45.69 200 ARG A C 1
ATOM 1585 O O . ARG A 1 200 ? -25.425 7.507 25.819 1.00 45.69 200 ARG A O 1
ATOM 1592 N N . LYS A 1 201 ? -27.041 6.691 24.482 1.00 47.56 201 LYS A N 1
ATOM 1593 C CA . LYS A 1 201 ? -26.223 5.775 23.679 1.00 47.56 201 LYS A CA 1
ATOM 1594 C C . LYS A 1 201 ? -25.143 6.577 22.945 1.00 47.56 201 LYS A C 1
ATOM 1596 O O . LYS A 1 201 ? -25.296 6.879 21.762 1.00 47.56 201 LYS A O 1
ATOM 1601 N N . SER A 1 202 ? -24.088 6.981 23.651 1.00 45.03 202 SER A N 1
ATOM 1602 C CA . SER A 1 202 ? -22.889 7.509 23.039 1.00 45.03 202 SER A CA 1
ATOM 1603 C C . SER A 1 202 ? -22.463 6.424 22.064 1.00 45.03 202 SER A C 1
ATOM 1605 O O . SER A 1 202 ? -22.565 5.228 22.354 1.00 45.03 202 SER A O 1
ATOM 1607 N N . LEU A 1 203 ? -22.135 6.828 20.845 1.00 49.62 203 LEU A N 1
ATOM 1608 C CA . LEU A 1 203 ? -21.499 5.972 19.860 1.00 49.62 203 LEU A CA 1
ATOM 1609 C C . LEU A 1 203 ? -20.196 5.491 20.499 1.00 49.62 203 LEU A C 1
ATOM 1611 O O . LEU A 1 203 ? -19.169 6.146 20.353 1.00 49.62 203 LEU A O 1
ATOM 1615 N N . SER A 1 204 ? -20.271 4.447 21.328 1.00 58.81 204 SER A N 1
ATOM 1616 C CA . SER A 1 204 ? -19.166 4.077 22.196 1.00 58.81 204 SER A CA 1
ATOM 1617 C C . SER A 1 204 ? -18.001 3.748 21.280 1.00 58.81 204 SER A C 1
ATOM 1619 O O . SER A 1 204 ? -18.166 3.098 20.248 1.00 58.81 204 SER A O 1
ATOM 1621 N N . LEU A 1 205 ? -16.815 4.245 21.598 1.00 57.91 205 LEU A N 1
ATOM 1622 C CA . LEU A 1 205 ? -15.625 3.965 20.795 1.00 57.91 205 LEU A CA 1
ATOM 1623 C C . LEU A 1 205 ? -15.376 2.451 20.689 1.00 57.91 205 LEU A C 1
ATOM 1625 O O . LEU A 1 205 ? -14.854 1.975 19.686 1.00 57.91 205 LEU A O 1
ATOM 1629 N N . THR A 1 206 ? -15.889 1.687 21.656 1.00 62.03 206 THR A N 1
ATOM 1630 C CA . THR A 1 206 ? -16.051 0.232 21.612 1.00 62.03 206 THR A CA 1
ATOM 1631 C C . THR A 1 206 ? -16.803 -0.236 20.359 1.00 62.03 206 THR A C 1
ATOM 1633 O O . THR A 1 206 ? -16.279 -1.059 19.614 1.00 62.03 206 THR A O 1
ATOM 1636 N N . ASN A 1 207 ? -17.961 0.355 20.041 1.00 72.75 207 ASN A N 1
ATOM 1637 C CA . ASN A 1 207 ? -18.706 0.064 18.812 1.00 72.75 207 ASN A CA 1
ATOM 1638 C C . ASN A 1 207 ? -17.901 0.425 17.552 1.00 72.75 207 ASN A C 1
ATOM 1640 O O . ASN A 1 207 ? -18.010 -0.262 16.537 1.00 72.75 207 ASN A O 1
ATOM 1644 N N . VAL A 1 208 ? -17.097 1.497 17.584 1.00 77.31 208 VAL A N 1
ATOM 1645 C CA . VAL A 1 208 ? -16.275 1.918 16.431 1.00 77.31 208 VAL A CA 1
ATOM 1646 C C . VAL A 1 208 ? -15.177 0.895 16.146 1.00 77.31 208 VAL A C 1
ATOM 1648 O O . VAL A 1 208 ? -15.054 0.449 15.006 1.00 77.31 208 VAL A O 1
ATOM 1651 N N . VAL A 1 209 ? -14.429 0.472 17.168 1.00 77.50 209 VAL A N 1
ATOM 1652 C CA . VAL A 1 209 ? -13.381 -0.553 17.039 1.00 77.50 209 VAL A CA 1
ATOM 1653 C C . VAL A 1 209 ? -13.973 -1.888 16.588 1.00 77.50 209 VAL A C 1
ATOM 1655 O O . VAL A 1 209 ? -13.457 -2.507 15.656 1.00 77.50 209 VAL A O 1
ATOM 1658 N N . GLU A 1 210 ? -15.093 -2.310 17.178 1.00 81.12 210 GLU A N 1
ATOM 1659 C CA . GLU A 1 210 ? -15.806 -3.516 16.745 1.00 81.12 210 GLU A CA 1
ATOM 1660 C C . GLU A 1 210 ? -16.227 -3.429 15.276 1.00 81.12 210 GLU A C 1
ATOM 1662 O O . GLU A 1 210 ? -16.021 -4.375 14.513 1.00 81.12 210 GLU A O 1
ATOM 1667 N N . THR A 1 211 ? -16.746 -2.275 14.848 1.00 84.75 211 THR A N 1
ATOM 1668 C CA . THR A 1 211 ? -17.128 -2.053 13.449 1.00 84.75 211 THR A CA 1
ATOM 1669 C C . THR A 1 211 ? -15.905 -2.088 12.530 1.00 84.75 211 THR A C 1
ATOM 1671 O O . THR A 1 211 ? -15.965 -2.713 11.475 1.00 84.75 211 THR A O 1
ATOM 1674 N N . ILE A 1 212 ? -14.773 -1.489 12.918 1.00 86.31 212 ILE A N 1
ATOM 1675 C CA . ILE A 1 212 ? -13.514 -1.551 12.153 1.00 86.31 212 ILE A CA 1
ATOM 1676 C C . ILE A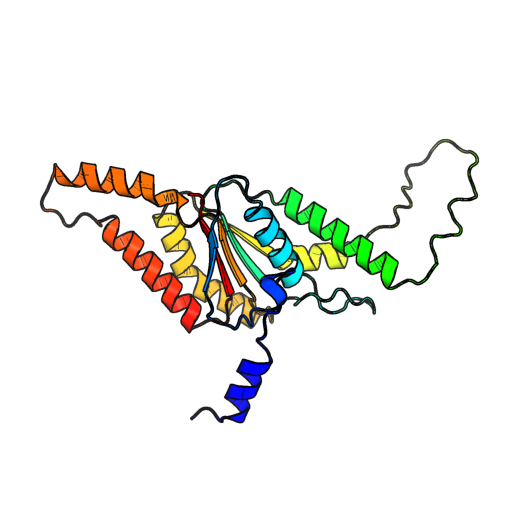 1 212 ? -13.082 -3.008 11.953 1.00 86.31 212 ILE A C 1
ATOM 1678 O O . ILE A 1 212 ? -12.791 -3.415 10.828 1.00 86.31 212 ILE A O 1
ATOM 1682 N N . VAL A 1 213 ? -13.092 -3.818 13.015 1.00 84.06 213 VAL A N 1
ATOM 1683 C CA . VAL A 1 213 ? -12.743 -5.246 12.939 1.00 84.06 213 VAL A CA 1
ATOM 1684 C C . VAL A 1 213 ? -13.711 -6.003 12.029 1.00 84.06 213 VAL A C 1
ATOM 1686 O O . VAL A 1 213 ? -13.281 -6.842 11.235 1.00 84.06 213 VAL A O 1
ATOM 1689 N N . GLN A 1 214 ? -15.012 -5.717 12.112 1.00 84.88 214 GLN A N 1
ATOM 1690 C CA . GLN A 1 214 ? -16.010 -6.319 11.227 1.00 84.88 214 GLN A CA 1
ATOM 1691 C C . GLN A 1 214 ? -15.772 -5.948 9.758 1.00 84.88 214 GLN A C 1
ATOM 1693 O O . GLN A 1 214 ? -15.816 -6.831 8.903 1.00 84.88 214 GLN A O 1
ATOM 1698 N N . GLU A 1 215 ? -15.479 -4.684 9.453 1.00 86.12 215 GLU A N 1
ATOM 1699 C CA . GLU A 1 215 ? -15.187 -4.243 8.085 1.00 86.12 215 GLU A CA 1
ATOM 1700 C C . GLU A 1 215 ? -13.884 -4.855 7.550 1.00 86.12 215 GLU A C 1
ATOM 1702 O O . GLU A 1 215 ? -13.860 -5.340 6.419 1.00 86.12 215 GLU A O 1
ATOM 1707 N N . LEU A 1 216 ? -12.829 -4.951 8.367 1.00 83.50 216 LEU A N 1
ATOM 1708 C CA . LEU A 1 216 ? -11.596 -5.654 7.990 1.00 83.50 216 LEU A CA 1
ATOM 1709 C C . LEU A 1 216 ? -11.858 -7.134 7.678 1.00 83.50 216 LEU A C 1
ATOM 1711 O O . LEU A 1 216 ? -11.390 -7.641 6.659 1.00 83.50 216 LEU A O 1
ATOM 1715 N N . LYS A 1 217 ? -12.653 -7.826 8.507 1.00 82.19 217 LYS A N 1
ATOM 1716 C CA . LYS A 1 217 ? -13.044 -9.225 8.260 1.00 82.19 217 LYS A CA 1
ATOM 1717 C C . LYS A 1 217 ? -13.821 -9.378 6.952 1.00 82.19 217 LYS A C 1
ATOM 1719 O O . LYS A 1 217 ? -13.515 -10.283 6.179 1.00 82.19 217 LYS A O 1
ATOM 1724 N N . LYS A 1 218 ? -14.786 -8.493 6.676 1.00 82.00 218 LYS A N 1
ATOM 1725 C CA . LYS A 1 218 ? -15.544 -8.496 5.412 1.00 82.00 218 LYS A CA 1
ATOM 1726 C C . LYS A 1 218 ? -14.619 -8.298 4.212 1.00 82.00 218 LYS A C 1
ATOM 1728 O O . LYS A 1 218 ? -14.708 -9.048 3.245 1.00 82.00 218 LYS A O 1
ATOM 1733 N N . LEU A 1 219 ? -13.695 -7.339 4.287 1.00 78.81 219 LEU A N 1
ATOM 1734 C CA . LEU A 1 219 ? -12.733 -7.077 3.214 1.00 78.81 219 LEU A CA 1
ATOM 1735 C C . LEU A 1 219 ? -11.846 -8.293 2.924 1.00 78.81 219 LEU A C 1
ATOM 1737 O O . LEU A 1 219 ? -11.623 -8.607 1.758 1.00 78.81 219 LEU A O 1
ATOM 1741 N N . LEU A 1 220 ? -11.402 -9.010 3.959 1.00 72.81 220 LEU A N 1
ATOM 1742 C CA . LEU A 1 220 ? -10.581 -10.220 3.819 1.00 72.81 220 LEU A CA 1
ATOM 1743 C C . LEU A 1 220 ? -11.348 -11.434 3.283 1.00 72.81 220 LEU A C 1
ATOM 1745 O O . LEU A 1 220 ? -10.751 -12.304 2.658 1.00 72.81 220 LEU A O 1
ATOM 1749 N N . GLN A 1 221 ? -12.657 -11.512 3.532 1.00 69.00 221 GLN A N 1
ATOM 1750 C CA . GLN A 1 221 ? -13.512 -12.564 2.970 1.00 69.00 221 GLN A CA 1
ATOM 1751 C C . GLN A 1 221 ? -13.805 -12.333 1.486 1.00 69.00 221 GLN A C 1
ATOM 1753 O O . GLN A 1 221 ? -13.895 -13.289 0.715 1.00 69.00 221 GLN A O 1
ATOM 1758 N N . VAL A 1 222 ? -13.976 -11.069 1.091 1.00 62.19 222 VAL A N 1
ATOM 1759 C CA . VAL A 1 222 ? -14.379 -10.699 -0.271 1.00 62.19 222 VAL A CA 1
ATOM 1760 C C . VAL A 1 222 ? -13.179 -10.593 -1.208 1.00 62.19 222 VAL A C 1
ATOM 1762 O O . VAL A 1 222 ? -13.282 -10.973 -2.375 1.00 62.19 222 VAL A O 1
ATOM 1765 N N . HIS A 1 223 ? -12.038 -10.116 -0.711 1.00 61.03 223 HIS A N 1
ATOM 1766 C CA . HIS A 1 223 ? -10.855 -9.876 -1.523 1.00 61.03 223 HIS A CA 1
ATOM 1767 C C . HIS A 1 223 ? -9.678 -10.738 -1.083 1.00 61.03 223 HIS A C 1
ATOM 1769 O O . HIS A 1 223 ? -9.388 -10.904 0.101 1.00 61.03 223 HIS A O 1
ATOM 1775 N N . SER A 1 224 ? -8.943 -11.225 -2.076 1.00 54.19 224 SER A N 1
ATOM 1776 C CA . SER A 1 224 ? -7.699 -11.969 -1.922 1.00 54.19 224 SER A CA 1
ATOM 1777 C C . SER A 1 224 ? -6.533 -11.087 -1.453 1.00 54.19 224 SER A C 1
ATOM 1779 O O . SER A 1 224 ? -5.539 -10.930 -2.155 1.00 54.19 224 SER A O 1
ATOM 1781 N N . LEU A 1 225 ? -6.651 -10.489 -0.269 1.00 56.50 225 LEU A N 1
ATOM 1782 C CA . LEU A 1 225 ? -5.675 -9.546 0.275 1.00 56.50 225 LEU A CA 1
ATOM 1783 C C . LEU A 1 225 ? -4.803 -10.243 1.315 1.00 56.50 225 LEU A C 1
ATOM 1785 O O . LEU A 1 225 ? -5.318 -10.927 2.198 1.00 56.50 225 LEU A O 1
ATOM 1789 N N . ALA A 1 226 ? -3.489 -10.043 1.231 1.00 56.38 226 ALA A N 1
ATOM 1790 C CA . ALA A 1 226 ? -2.643 -10.168 2.410 1.00 56.38 226 ALA A CA 1
ATOM 1791 C C . ALA A 1 226 ? -2.812 -8.885 3.233 1.00 56.38 226 ALA A C 1
ATOM 1793 O O . ALA A 1 226 ? -2.658 -7.789 2.687 1.00 56.38 226 ALA A O 1
ATOM 1794 N N . LEU A 1 227 ? -3.164 -9.011 4.513 1.00 57.50 227 LEU A N 1
ATOM 1795 C CA . LEU A 1 227 ? -3.194 -7.878 5.437 1.00 57.50 227 LEU A CA 1
ATOM 1796 C C . LEU A 1 227 ? -1.883 -7.834 6.207 1.00 57.50 227 LEU A C 1
ATOM 1798 O O . LEU A 1 227 ? -1.611 -8.760 6.961 1.00 57.50 227 LEU A O 1
ATOM 1802 N N . HIS A 1 228 ? -1.096 -6.775 6.040 1.00 60.91 228 HIS A N 1
ATOM 1803 C CA . HIS A 1 228 ? 0.082 -6.548 6.874 1.00 60.91 228 HIS A CA 1
ATOM 1804 C C . HIS A 1 228 ? -0.216 -5.477 7.915 1.00 60.91 228 HIS A C 1
ATOM 1806 O O . HIS A 1 228 ? -0.465 -4.327 7.559 1.00 60.91 228 HIS A O 1
ATOM 1812 N N . LEU A 1 229 ? -0.182 -5.864 9.187 1.00 60.19 229 LEU A N 1
ATOM 1813 C CA . LEU A 1 229 ? -0.342 -4.955 10.316 1.00 60.19 229 LEU A CA 1
ATOM 1814 C C . LEU A 1 229 ? 1.027 -4.683 10.928 1.00 60.19 229 LEU A C 1
ATOM 1816 O O . LEU A 1 229 ? 1.756 -5.625 11.227 1.00 60.19 229 LEU A O 1
ATOM 1820 N N . CYS A 1 230 ? 1.371 -3.419 11.145 1.00 58.72 230 CYS A N 1
ATOM 1821 C CA . CYS A 1 230 ? 2.470 -3.062 12.034 1.00 58.72 230 CYS A CA 1
ATOM 1822 C C . CYS A 1 230 ? 1.917 -2.656 13.396 1.00 58.72 230 CYS A C 1
ATOM 1824 O O . CYS A 1 230 ? 1.031 -1.804 13.491 1.00 58.72 230 CYS A O 1
ATOM 1826 N N . CYS A 1 231 ? 2.451 -3.267 14.452 1.00 52.56 231 CYS A N 1
ATOM 1827 C CA . CYS A 1 231 ? 2.162 -2.877 15.824 1.00 52.56 231 CYS A CA 1
ATOM 1828 C C . CYS A 1 231 ? 3.439 -2.306 16.450 1.00 52.56 231 CYS A C 1
ATOM 1830 O O . CYS A 1 231 ? 4.472 -2.980 16.519 1.00 52.56 231 CYS A O 1
ATOM 1832 N N . CYS A 1 232 ? 3.393 -1.035 16.847 1.00 50.66 232 CYS A N 1
ATOM 1833 C CA . CYS A 1 232 ? 4.392 -0.448 17.730 1.00 50.66 232 CYS A CA 1
ATOM 1834 C C . CYS A 1 232 ? 3.899 -0.659 19.163 1.00 50.66 232 CYS A C 1
ATOM 1836 O O . CYS A 1 232 ? 2.975 0.023 19.594 1.00 50.66 232 CYS A O 1
ATOM 1838 N N . S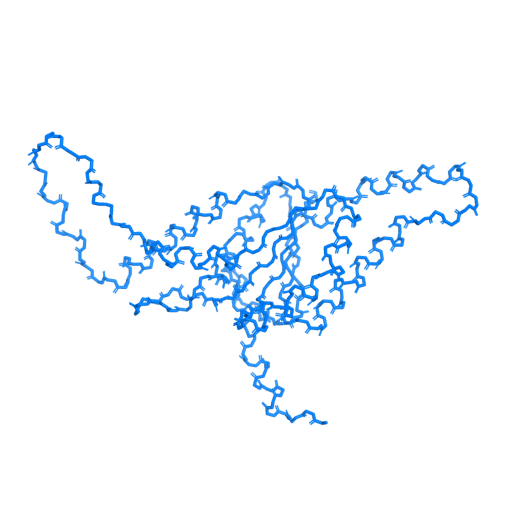ER A 1 233 ? 4.486 -1.640 19.845 1.00 45.03 233 SER A N 1
ATOM 1839 C CA . SER A 1 233 ? 4.432 -1.784 21.303 1.00 45.03 233 SER A CA 1
ATOM 1840 C C . SER A 1 233 ? 5.369 -0.788 21.969 1.00 45.03 233 SER A C 1
ATOM 1842 O O . SER A 1 233 ? 6.513 -0.686 21.456 1.00 45.03 233 SER A O 1
#

Foldseek 3Di:
DQDPVNVVVQFVLFQLCLDDPPCNPPRDWQLAEDEDEDAPPPCLLVSVLSSLLLALQPCDDPHFGLNHNNAAEEEEEAQPPRDVVVSLVVSQVSQLVSVPVRDPDPPPPPVPDDDDDDDDPDPPPPGGDVVSSVSSVVRYHYDYDHELVSLLVCLVCVVVVQVVCVVVVHAHEAYEYPAPCNHVVVLVVVQVVPVVDDPDPDCRVVVSVVSSVVSVSVCSVVGRYHYYHYDHD

Sequence (233 aa):
DETAKQMLSRVLRDRAFLLLPPLHRVPLRAGNVVEITGASPSAKTQILIQAAISCILPKTWKGIHYGGLGKLVMFLDLDCRFDVLRLSEMLKHRLLQANRSGNGAWWQLEASNVKNSRSTQDKSNAGYDEELYVSCMKRFVYVRCYDSLQLLSTLKTLHYRIRQQEACGNQVGVLMIDSIGAFHWTDRLSSSLALEKDNRKSLSLTNVVETIVQELKKLLQVHSLALHLCCCS

Organism: Noccaea caerulescens (NCBI:txid107243)

Secondary structure (DSSP, 8-state):
---HHHHHHHHHHTB-----TTGGGS--BTT-EEEEE-STTSSHHHHHHHHHHHHHS-SEETTEE------EEEEEESSS---HHHHHHHHHHHHHHHHHHHSTT-STTSTT-----------------HHHHHHHHHTEEEEE-SSHHHHHHHHHHHHHHHHHHHHTT--EEEEEEETTTTTHHHHHHHHHHGGGS-SS----HHHHHHHHHHHHHHHHHHS-PEEEEEE--

InterPro domains:
  IPR020588 DNA recombination and repair protein RecA-like, ATP-binding domain [PS50162] (8-233)
  IPR027417 P-loop containing nucleoside triphosphate hydrolase [G3DSA:3.40.50.300] (26-231)
  IPR027417 P-loop containing nucleoside triphosphate hydrolase [SSF52540] (28-226)
  IPR030547 DNA repair protein XRCC2 [PTHR46644] (1-227)

pLDDT: mean 73.03, std 17.96, range [36.31, 97.06]